Protein AF-A0A2G8RUM0-F1 (afdb_monomer_lite)

Secondary structure (DSSP, 8-state):
-PPPP-PPPEEEEEE----TTHHHHHHHHHHHHHHHHTTEEEEEEESS--TT--HHHHHHT-TT--EEEEES--HHHHHHHH--EE-TTSPEEPS-TT--EEEEES-BSS-SS---S--HHHHHHHHHHHHHHTT----EEEEES-BT--HHHHHHHHTTSSEEEE--------------------------------------------------

Organism: NCBI:txid1077348

Sequence (216 aa):
MANPRHVPPIRLTFCRLYGPGEEDAMQTFVREIGPLLAHVANLTVVGGALYKVRWEDLLALMPQVRTLAFKGHPFSLFEALLDVHTLPSGQSLMLLPELRAVSFDDILFRYPKDNMDQEFIDDMITWVKLRHKHGIPIQLCELSACQYSKEADIQQLRKIVPTVGWDEWEKESSEEEGDGSSGDTYFGHRFGLVGGGVDDGFDDPREDEDDDMYSD

Foldseek 3Di:
DDDPPPDPADEDEDDDDDDDPCLVVVVVVLVVCLVVLCRHQEYEYADDDPVRDPLLVNLQSNLNHAEYEYHEEPPPNLVSQLDFDQDPVRDTDGGNLNHAEYEYEQYEQDDLPDPPVDGVLVSVLSSQVVCVVVVRHHAEYEYYNYEPDDVVSVVSVVVRHVYYHYPPPYDPPPPPPPPDDDDDDDDDDDDDDDDDDDPDDDDDDDDDDDDDDDDD

pLDDT: mean 74.74, std 18.57, range [36.19, 97.44]

Radius of gyration: 27.41 Å; chains: 1; bounding box: 62×56×87 Å

Structure (mmCIF, N/CA/C/O backbone):
data_AF-A0A2G8RUM0-F1
#
_entry.id   AF-A0A2G8RUM0-F1
#
loop_
_atom_site.group_PDB
_atom_site.id
_atom_site.type_symbol
_atom_site.label_atom_id
_atom_site.label_alt_id
_atom_site.label_comp_id
_atom_site.label_asym_id
_atom_site.label_entity_id
_atom_site.label_seq_id
_atom_site.pdbx_PDB_ins_code
_atom_site.Cartn_x
_atom_site.Cartn_y
_atom_site.Cartn_z
_atom_site.occupancy
_atom_site.B_iso_or_equiv
_atom_site.auth_seq_id
_atom_site.auth_comp_id
_atom_site.auth_asym_id
_atom_site.auth_atom_id
_atom_site.pdbx_PDB_model_num
ATOM 1 N N . MET A 1 1 ? -25.283 -26.563 13.481 1.00 41.03 1 MET A N 1
ATOM 2 C CA . MET A 1 1 ? -24.623 -25.283 13.148 1.00 41.03 1 MET A CA 1
ATOM 3 C C . MET A 1 1 ? -23.448 -25.610 12.246 1.00 41.03 1 MET A C 1
ATOM 5 O O . MET A 1 1 ? -22.502 -26.233 12.707 1.00 41.03 1 MET A O 1
ATOM 9 N N . ALA A 1 2 ? -23.580 -25.355 10.944 1.00 37.25 2 ALA A N 1
ATOM 10 C CA . ALA A 1 2 ? -22.529 -25.660 9.980 1.00 37.25 2 ALA A CA 1
ATOM 11 C C . ALA A 1 2 ? -21.414 -24.618 10.117 1.00 37.25 2 ALA A C 1
ATOM 13 O O . ALA A 1 2 ? -21.684 -23.421 10.080 1.00 37.25 2 ALA A O 1
ATOM 14 N N . ASN A 1 3 ? -20.185 -25.091 10.308 1.00 36.97 3 ASN A N 1
ATOM 15 C CA . ASN A 1 3 ? -18.987 -24.262 10.317 1.00 36.97 3 ASN A CA 1
ATOM 16 C C . ASN A 1 3 ? -18.913 -23.541 8.954 1.00 36.97 3 ASN A C 1
ATOM 18 O O . ASN A 1 3 ? -18.958 -24.242 7.934 1.00 36.97 3 ASN A O 1
ATOM 22 N N . PRO A 1 4 ? -18.888 -22.194 8.884 1.00 51.03 4 PRO A N 1
ATOM 23 C CA . PRO A 1 4 ? -18.792 -21.499 7.608 1.00 51.03 4 PRO A CA 1
ATOM 24 C C . PRO A 1 4 ? -17.518 -21.983 6.922 1.00 51.03 4 PRO A C 1
ATOM 26 O O . PRO A 1 4 ? -16.424 -21.883 7.475 1.00 51.03 4 PRO A O 1
ATOM 29 N N . ARG A 1 5 ? -17.690 -22.617 5.757 1.00 46.38 5 ARG A N 1
ATOM 30 C CA . ARG A 1 5 ? -16.594 -23.179 4.969 1.00 46.38 5 ARG A CA 1
ATOM 31 C C . ARG A 1 5 ? -15.558 -22.077 4.790 1.00 46.38 5 ARG A C 1
ATOM 33 O O . ARG A 1 5 ? -15.869 -21.035 4.222 1.00 46.38 5 ARG A O 1
ATOM 40 N N . HIS A 1 6 ? -14.364 -22.307 5.323 1.00 52.00 6 HIS A N 1
ATOM 41 C CA . HIS A 1 6 ? -13.231 -21.404 5.210 1.00 52.00 6 HIS A CA 1
ATOM 42 C C . HIS A 1 6 ? -12.836 -21.377 3.730 1.00 52.00 6 HIS A C 1
ATOM 44 O O . HIS A 1 6 ? -12.096 -22.237 3.260 1.00 52.00 6 HIS A O 1
ATOM 50 N N . VAL A 1 7 ? -13.429 -20.462 2.962 1.00 54.66 7 VAL A N 1
ATOM 51 C CA . VAL A 1 7 ? -13.052 -20.253 1.566 1.00 54.66 7 VAL A CA 1
ATOM 52 C C . VAL A 1 7 ? -11.597 -19.782 1.599 1.00 54.66 7 VAL A C 1
ATOM 54 O O . VAL A 1 7 ? -11.295 -18.827 2.324 1.00 54.66 7 VAL A O 1
ATOM 57 N N . PRO A 1 8 ? -10.667 -20.480 0.926 1.00 57.34 8 PRO A N 1
ATOM 58 C CA . PRO A 1 8 ? -9.284 -20.039 0.882 1.00 57.34 8 PRO A CA 1
ATOM 59 C C . PRO A 1 8 ? -9.245 -18.646 0.244 1.00 57.34 8 PRO A C 1
ATOM 61 O O . PRO A 1 8 ? -9.989 -18.395 -0.708 1.00 57.34 8 PRO A O 1
ATOM 64 N N . PRO A 1 9 ? -8.428 -17.724 0.772 1.00 61.59 9 PRO A N 1
ATOM 65 C CA . PRO A 1 9 ? -8.399 -16.363 0.270 1.00 61.59 9 PRO A CA 1
ATOM 66 C C . PRO A 1 9 ? -8.027 -16.376 -1.213 1.00 61.59 9 PRO A C 1
ATOM 68 O O . PRO A 1 9 ? -7.000 -16.943 -1.594 1.00 61.59 9 PRO A O 1
ATOM 71 N N . ILE A 1 10 ? -8.868 -15.761 -2.047 1.00 73.06 10 ILE A N 1
ATOM 72 C CA . ILE A 1 10 ? -8.577 -15.620 -3.473 1.00 73.06 10 ILE A CA 1
ATOM 73 C C . ILE A 1 10 ? -7.352 -14.718 -3.587 1.00 73.06 10 ILE A C 1
ATOM 75 O O . ILE A 1 10 ? -7.339 -13.606 -3.053 1.00 73.06 10 ILE A O 1
ATOM 79 N N . ARG A 1 11 ? -6.312 -15.233 -4.246 1.00 70.31 11 ARG A N 1
ATOM 80 C CA . ARG A 1 11 ? -5.106 -14.483 -4.577 1.00 70.31 11 ARG A CA 1
ATOM 81 C C . A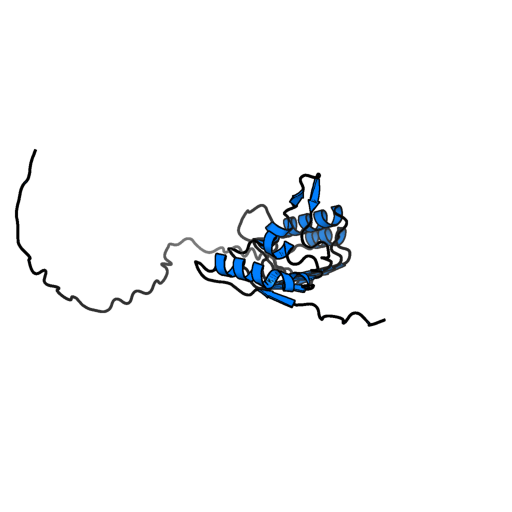RG A 1 11 ? -5.219 -14.024 -6.017 1.00 70.31 11 ARG A C 1
ATOM 83 O O . ARG A 1 11 ? -5.281 -14.854 -6.921 1.00 70.31 11 ARG A O 1
ATOM 90 N N . LEU A 1 12 ? -5.218 -12.713 -6.210 1.00 74.44 12 LEU A N 1
ATOM 91 C CA . LEU A 1 12 ? -5.181 -12.111 -7.534 1.00 74.44 12 LEU A CA 1
ATOM 92 C C . LEU A 1 12 ? -3.770 -11.596 -7.811 1.00 74.44 12 LEU A C 1
ATOM 94 O O . LEU A 1 12 ? -3.135 -10.998 -6.939 1.00 74.44 12 LEU A O 1
ATOM 98 N N . THR A 1 13 ? -3.258 -11.880 -9.006 1.00 71.81 13 THR A N 1
ATOM 99 C CA . THR A 1 13 ? -1.949 -11.410 -9.461 1.00 71.81 13 THR A CA 1
ATOM 100 C C . THR A 1 13 ? -2.087 -10.851 -10.862 1.00 71.81 13 THR A C 1
ATOM 102 O O . THR A 1 13 ? -2.446 -11.576 -11.786 1.00 71.81 13 THR A O 1
ATOM 105 N N . PHE A 1 14 ? -1.812 -9.558 -11.000 1.00 67.69 14 PHE A N 1
ATOM 106 C CA . PHE A 1 14 ? -1.730 -8.897 -12.295 1.00 67.69 14 PHE A CA 1
ATOM 107 C C . PHE A 1 14 ? -0.281 -8.912 -12.767 1.00 67.69 14 PHE A C 1
ATOM 109 O O . PHE A 1 14 ? 0.612 -8.526 -12.013 1.00 67.69 14 PHE A O 1
ATOM 116 N N . CYS A 1 15 ? -0.073 -9.341 -14.009 1.00 62.91 15 CYS A N 1
ATOM 117 C CA . CYS A 1 15 ? 1.202 -9.267 -14.711 1.00 62.91 15 CYS A CA 1
ATOM 118 C C . CYS A 1 15 ? 0.962 -8.500 -16.016 1.00 62.91 15 CYS A C 1
ATOM 120 O O . CYS A 1 15 ? 0.014 -8.834 -16.718 1.00 62.91 15 CYS A O 1
ATOM 122 N N . ARG A 1 16 ? 1.801 -7.489 -16.299 1.00 60.09 16 ARG A N 1
ATOM 123 C CA . ARG A 1 16 ? 1.957 -6.747 -17.574 1.00 60.09 16 ARG A CA 1
ATOM 124 C C . ARG A 1 16 ? 0.839 -6.952 -18.615 1.00 60.09 16 ARG A C 1
ATOM 126 O O . ARG A 1 16 ? 0.818 -7.965 -19.308 1.00 60.09 16 ARG A O 1
ATOM 133 N N . LEU A 1 17 ? -0.009 -5.940 -18.785 1.00 56.31 17 LEU A N 1
ATOM 134 C CA . LEU A 1 17 ? -0.970 -5.852 -19.889 1.00 56.31 17 LEU A CA 1
ATOM 135 C C . LEU A 1 17 ? -0.386 -4.924 -20.961 1.00 56.31 17 LEU A C 1
ATOM 137 O O . LEU A 1 17 ? 0.024 -3.817 -20.624 1.00 56.31 17 LEU A O 1
ATOM 141 N N . TYR A 1 18 ? -0.318 -5.362 -22.220 1.00 55.34 18 TYR A N 1
ATOM 142 C CA . TYR A 1 18 ? 0.160 -4.542 -23.337 1.00 55.34 18 TYR A CA 1
ATOM 143 C C . TYR A 1 18 ? -0.768 -4.694 -24.541 1.00 55.34 18 TYR A C 1
ATOM 145 O O . TYR A 1 18 ? -0.782 -5.747 -25.169 1.00 55.34 18 TYR A O 1
ATOM 153 N N . GLY A 1 19 ? -1.412 -3.594 -24.935 1.00 58.81 19 GLY A N 1
ATOM 154 C CA . GLY A 1 19 ? -2.094 -3.489 -26.222 1.00 58.81 19 GLY A CA 1
ATOM 155 C C . GLY A 1 19 ? -2.919 -2.201 -26.372 1.00 58.81 19 GLY A C 1
ATOM 156 O O . GLY A 1 19 ? -3.656 -1.825 -25.456 1.00 58.81 19 GLY A O 1
ATOM 157 N N . PRO A 1 20 ? -2.815 -1.459 -27.491 1.00 58.81 20 PRO A N 1
ATOM 158 C CA . PRO A 1 20 ? -3.803 -0.437 -27.835 1.00 58.81 20 PRO A CA 1
ATOM 159 C C . PRO A 1 20 ? -5.173 -1.099 -28.086 1.00 58.81 20 PRO A C 1
ATOM 161 O O . PRO A 1 20 ? -5.261 -2.058 -28.843 1.00 58.81 20 PRO A O 1
ATOM 164 N N . GLY A 1 21 ? -6.235 -0.597 -27.442 1.00 63.88 21 GLY A N 1
ATOM 165 C CA . GLY A 1 21 ? -7.603 -1.137 -27.551 1.00 63.88 21 GLY A CA 1
ATOM 166 C C . GLY A 1 21 ? -7.998 -2.180 -26.494 1.00 63.88 21 GLY A C 1
ATOM 167 O O . GLY A 1 21 ? -9.163 -2.554 -26.419 1.00 63.88 21 GLY A O 1
ATOM 168 N N . GLU A 1 22 ? -7.074 -2.614 -25.630 1.00 65.00 22 GLU A N 1
ATOM 169 C CA . GLU A 1 22 ? -7.365 -3.590 -24.561 1.00 65.00 22 GLU A CA 1
ATOM 170 C C . GLU A 1 22 ? -8.039 -2.974 -23.320 1.00 65.00 22 GLU A C 1
ATOM 172 O O . GLU A 1 22 ? -8.437 -3.692 -22.405 1.00 65.00 22 GLU A O 1
ATOM 177 N N . GLU A 1 23 ? -8.194 -1.649 -23.279 1.00 67.38 23 GLU A N 1
ATOM 178 C CA . GLU A 1 23 ? -8.770 -0.915 -22.144 1.00 67.38 23 GLU A CA 1
ATOM 179 C C . GLU A 1 23 ? -10.216 -1.306 -21.882 1.00 67.38 23 GLU A C 1
ATOM 181 O O . GLU A 1 23 ? -10.563 -1.712 -20.773 1.00 67.38 23 GLU A O 1
ATOM 186 N N . ASP A 1 24 ? -11.042 -1.237 -22.923 1.00 70.56 24 ASP A N 1
ATOM 187 C CA . ASP A 1 24 ? -12.463 -1.543 -22.825 1.00 70.56 24 ASP A CA 1
ATOM 188 C C . ASP A 1 24 ? -12.669 -3.022 -22.508 1.00 70.56 24 ASP A C 1
ATOM 190 O O . ASP A 1 24 ? -13.535 -3.371 -21.706 1.00 70.56 24 ASP A O 1
ATOM 194 N N . ALA A 1 25 ? -11.827 -3.898 -23.063 1.00 72.12 25 ALA A N 1
ATOM 195 C CA . ALA A 1 25 ? -11.855 -5.326 -22.774 1.00 72.12 25 ALA A CA 1
ATOM 196 C C . ALA A 1 25 ? -11.475 -5.617 -21.315 1.00 72.12 25 ALA A C 1
ATOM 198 O O . ALA A 1 25 ? -12.139 -6.421 -20.665 1.00 72.12 25 ALA A O 1
ATOM 199 N N . MET A 1 26 ? -10.462 -4.936 -20.772 1.00 74.19 26 MET A N 1
ATOM 200 C CA . MET A 1 26 ? -10.043 -5.092 -19.379 1.00 74.19 26 MET A CA 1
ATOM 201 C C . MET A 1 26 ? -11.086 -4.537 -18.410 1.00 74.19 26 MET A C 1
ATOM 203 O O . MET A 1 26 ? -11.431 -5.198 -17.437 1.00 74.19 26 MET A O 1
ATOM 207 N N . GLN A 1 27 ? -11.639 -3.357 -18.690 1.00 74.62 27 GLN A N 1
ATOM 208 C CA . GLN A 1 27 ? -12.704 -2.772 -17.876 1.00 74.62 27 GLN A CA 1
ATOM 209 C C . GLN A 1 27 ? -13.973 -3.626 -17.916 1.00 74.62 27 GLN A C 1
ATOM 211 O O . GLN A 1 27 ? -14.608 -3.847 -16.885 1.00 74.62 27 GLN A O 1
ATOM 216 N N . THR A 1 28 ? -14.315 -4.169 -19.087 1.00 78.19 28 THR A N 1
ATOM 217 C CA . THR A 1 28 ? -15.420 -5.125 -19.229 1.00 78.19 28 THR A CA 1
ATOM 218 C C . THR A 1 28 ? -15.133 -6.393 -18.435 1.00 78.19 28 THR A C 1
ATOM 220 O O . THR A 1 28 ? -15.957 -6.797 -17.623 1.00 78.19 28 THR A O 1
ATOM 223 N N . PHE A 1 29 ? -13.942 -6.976 -18.581 1.00 79.88 29 PHE A N 1
ATOM 224 C CA . PHE A 1 29 ? -13.534 -8.159 -17.829 1.00 79.88 29 PHE A CA 1
ATOM 225 C C . PHE A 1 29 ? -13.631 -7.932 -16.317 1.00 79.88 29 PHE A C 1
ATOM 227 O O . PHE A 1 29 ? -14.269 -8.726 -15.634 1.00 79.88 29 PHE A O 1
ATOM 234 N N . VAL A 1 30 ? -13.081 -6.825 -15.805 1.00 80.19 30 VAL A N 1
ATOM 235 C CA . VAL A 1 30 ? -13.139 -6.439 -14.384 1.00 80.19 30 VAL A CA 1
ATOM 236 C C . VAL A 1 30 ? -14.582 -6.333 -13.887 1.00 80.19 30 VAL A C 1
ATOM 238 O O . VAL A 1 30 ? -14.883 -6.823 -12.798 1.00 80.19 30 VAL A O 1
ATOM 241 N N . ARG A 1 31 ? -15.489 -5.748 -14.682 1.00 78.69 31 ARG A N 1
ATOM 242 C CA . ARG A 1 31 ? -16.919 -5.668 -14.341 1.00 78.69 31 ARG A CA 1
ATOM 243 C C . ARG A 1 31 ? -17.572 -7.047 -14.281 1.00 78.69 31 ARG A C 1
ATOM 245 O O . ARG A 1 31 ? -18.272 -7.333 -13.314 1.00 78.69 31 ARG A O 1
ATOM 252 N N . GLU A 1 32 ? -17.305 -7.904 -15.263 1.00 83.62 32 GLU A N 1
ATOM 253 C CA . GLU A 1 32 ? -17.873 -9.257 -15.341 1.00 83.62 32 GLU A CA 1
ATOM 254 C C . GLU A 1 32 ? -17.389 -10.158 -14.193 1.00 83.62 32 GLU A C 1
ATOM 256 O O . GLU A 1 32 ? -18.167 -10.926 -13.626 1.00 83.62 32 GLU A O 1
ATOM 261 N N . ILE A 1 33 ? -16.121 -10.035 -13.784 1.00 83.94 33 ILE A N 1
ATOM 262 C CA . ILE A 1 33 ? -15.575 -10.809 -12.658 1.00 83.94 33 ILE A CA 1
ATOM 263 C C . ILE A 1 33 ? -15.787 -10.145 -11.292 1.00 83.94 33 ILE A C 1
ATOM 265 O O . ILE A 1 33 ? -15.421 -10.732 -10.272 1.00 83.94 33 ILE A O 1
ATOM 269 N N . GLY A 1 34 ? -16.387 -8.953 -11.239 1.00 84.50 34 GLY A N 1
ATOM 270 C CA . GLY A 1 34 ? -16.590 -8.165 -10.018 1.00 84.50 34 GLY A CA 1
ATOM 271 C C . GLY A 1 34 ? -17.150 -8.956 -8.824 1.00 84.50 34 GLY A C 1
ATOM 272 O O . GLY A 1 34 ? -16.594 -8.852 -7.728 1.00 84.50 34 GLY A O 1
ATOM 273 N N . PRO A 1 35 ? -18.174 -9.819 -8.993 1.00 86.94 35 PRO A N 1
ATOM 274 C CA . PRO A 1 35 ? -18.680 -10.650 -7.897 1.00 86.94 35 PRO A CA 1
ATOM 275 C C . PRO A 1 35 ? -17.631 -11.591 -7.283 1.00 86.94 35 PRO A C 1
ATOM 277 O O . PRO A 1 35 ? -17.685 -11.876 -6.088 1.00 86.94 35 PRO A O 1
ATOM 280 N N . LEU A 1 36 ? -16.660 -12.063 -8.072 1.00 83.94 36 LEU A N 1
ATOM 281 C CA . LEU A 1 36 ? -15.555 -12.896 -7.583 1.00 83.94 36 LEU A CA 1
ATOM 282 C C . LEU A 1 36 ? -14.512 -12.058 -6.831 1.00 83.94 36 LEU A C 1
ATOM 284 O O . LEU A 1 36 ? -13.913 -12.535 -5.866 1.00 83.94 36 LEU A O 1
ATOM 288 N N . LEU A 1 37 ? -14.326 -10.803 -7.246 1.00 88.25 37 LEU A N 1
ATOM 289 C CA . LEU A 1 37 ? -13.391 -9.861 -6.632 1.00 88.25 37 LEU A CA 1
ATOM 290 C C . LEU A 1 37 ? -13.808 -9.451 -5.211 1.00 88.25 37 LEU A C 1
ATOM 292 O O . LEU A 1 37 ? -12.945 -9.243 -4.358 1.00 88.25 37 LEU A O 1
ATOM 296 N N . ALA A 1 38 ? -15.109 -9.462 -4.906 1.00 88.56 38 ALA A N 1
ATOM 297 C CA . ALA A 1 38 ? -15.637 -9.114 -3.584 1.00 88.56 38 ALA A CA 1
ATOM 298 C C . ALA A 1 38 ? -15.087 -9.984 -2.432 1.00 88.56 38 ALA A C 1
ATOM 300 O O . ALA A 1 38 ? -15.145 -9.582 -1.268 1.00 88.56 38 ALA A O 1
ATOM 301 N N . HIS A 1 39 ? -14.549 -11.166 -2.750 1.00 87.69 39 HIS A N 1
ATOM 302 C CA . HIS A 1 39 ? -13.985 -12.127 -1.798 1.00 87.69 39 HIS A CA 1
ATOM 303 C C . HIS A 1 39 ? -12.448 -12.166 -1.791 1.00 87.69 39 HIS A C 1
ATOM 305 O O . HIS A 1 39 ? -11.851 -12.998 -1.100 1.00 87.69 39 HIS A O 1
ATOM 311 N N . VAL A 1 40 ? -11.787 -11.297 -2.559 1.00 90.44 40 VAL A N 1
ATOM 312 C CA . VAL A 1 40 ? -10.324 -11.204 -2.578 1.00 90.44 40 VAL A CA 1
ATOM 313 C C . VAL A 1 40 ? -9.847 -10.630 -1.249 1.00 90.44 40 VAL A C 1
ATOM 315 O O . VAL A 1 40 ? -10.176 -9.506 -0.883 1.00 90.44 40 VAL A O 1
ATOM 318 N N . ALA A 1 41 ? -9.048 -11.417 -0.531 1.00 92.69 41 ALA A N 1
ATOM 319 C CA . ALA A 1 41 ? -8.439 -11.005 0.732 1.00 92.69 41 ALA A CA 1
ATOM 320 C C . ALA A 1 41 ? -6.954 -10.647 0.579 1.00 92.69 41 ALA A C 1
ATOM 322 O O . ALA A 1 41 ? -6.418 -9.901 1.397 1.00 92.69 41 ALA A O 1
ATOM 323 N N . ASN A 1 42 ? -6.289 -11.168 -0.457 1.00 92.50 42 ASN A N 1
ATOM 324 C CA . ASN A 1 42 ? -4.872 -10.933 -0.715 1.00 92.50 42 ASN A CA 1
ATOM 325 C C . ASN A 1 42 ? -4.683 -10.483 -2.164 1.00 92.50 42 ASN A C 1
ATOM 327 O O . ASN A 1 42 ? -4.923 -11.254 -3.098 1.00 92.50 42 ASN A O 1
ATOM 331 N N . LEU A 1 43 ? -4.215 -9.253 -2.339 1.00 91.50 43 LEU A N 1
ATOM 332 C CA . LEU A 1 43 ? -3.909 -8.682 -3.642 1.00 91.50 43 LEU A CA 1
ATOM 333 C C . LEU A 1 43 ? -2.390 -8.569 -3.793 1.00 91.50 43 LEU A C 1
ATOM 335 O O . LEU A 1 43 ? -1.724 -7.972 -2.952 1.00 91.50 43 LEU A O 1
ATOM 339 N N . THR A 1 44 ? -1.831 -9.158 -4.851 1.00 90.31 44 THR A N 1
ATOM 340 C CA . THR A 1 44 ? -0.421 -8.969 -5.220 1.00 90.31 44 THR A CA 1
ATOM 341 C C . THR A 1 44 ? -0.349 -8.305 -6.588 1.00 90.31 44 THR A C 1
ATOM 343 O O . THR A 1 44 ? -0.913 -8.810 -7.555 1.00 90.31 44 THR A O 1
ATOM 346 N N . VAL A 1 45 ? 0.375 -7.199 -6.686 1.00 87.19 45 VAL A N 1
ATOM 347 C CA . VAL A 1 45 ? 0.588 -6.455 -7.929 1.00 87.19 45 VAL A CA 1
ATOM 348 C C . VAL A 1 45 ? 2.040 -6.644 -8.344 1.00 87.19 45 VAL A C 1
ATOM 350 O O . VAL A 1 45 ? 2.936 -6.372 -7.550 1.00 87.19 45 VAL A O 1
ATOM 353 N N . VAL A 1 46 ? 2.278 -7.166 -9.552 1.00 85.50 46 VAL A N 1
ATOM 354 C CA . VAL A 1 46 ? 3.623 -7.519 -10.031 1.00 85.50 46 VAL A CA 1
ATOM 355 C C . VAL A 1 46 ? 3.940 -6.781 -11.324 1.00 85.50 46 VAL A C 1
ATOM 357 O O . VAL A 1 46 ? 3.343 -7.050 -12.365 1.00 85.50 46 VAL A O 1
ATOM 360 N N . GLY A 1 47 ? 4.949 -5.911 -11.274 1.00 69.62 47 GLY A N 1
ATOM 361 C CA . GLY A 1 47 ? 5.486 -5.221 -12.441 1.00 69.62 47 GLY A CA 1
ATOM 362 C C . GLY A 1 47 ? 4.595 -4.083 -12.942 1.00 69.62 47 GLY A C 1
ATOM 363 O O . GLY A 1 47 ? 3.448 -4.271 -13.347 1.00 69.62 47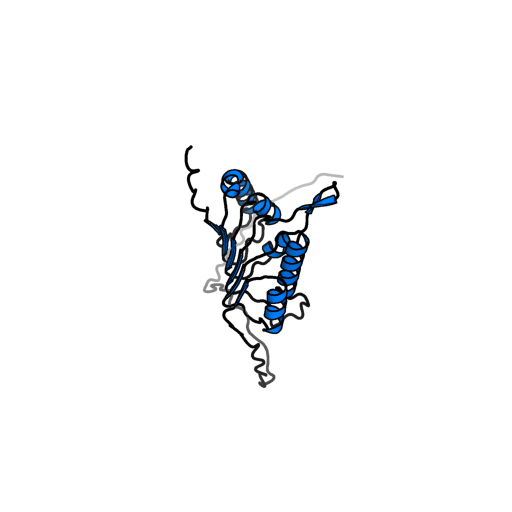 GLY A O 1
ATOM 364 N N . GLY A 1 48 ? 5.166 -2.881 -12.960 1.00 57.47 48 GLY A N 1
ATOM 365 C CA . GLY A 1 48 ? 4.493 -1.667 -13.383 1.00 57.47 48 GLY A CA 1
ATOM 366 C C . GLY A 1 48 ? 4.357 -1.546 -14.896 1.00 57.47 48 GLY A C 1
ATOM 367 O O . GLY A 1 48 ? 5.342 -1.414 -15.616 1.00 57.47 48 GLY A O 1
ATOM 368 N N . ALA A 1 49 ? 3.110 -1.627 -15.347 1.00 52.81 49 ALA A N 1
ATOM 369 C CA . ALA A 1 49 ? 2.474 -0.714 -16.293 1.00 52.81 49 ALA A CA 1
ATOM 370 C C . ALA A 1 49 ? 1.076 -1.284 -16.575 1.00 52.81 49 ALA A C 1
ATOM 372 O O . ALA A 1 49 ? 0.832 -1.862 -17.628 1.00 52.81 49 ALA A O 1
ATOM 373 N N . LEU A 1 50 ? 0.139 -1.156 -15.629 1.00 62.25 50 LEU A N 1
ATOM 374 C CA . LEU A 1 50 ? -1.284 -1.262 -15.975 1.00 62.25 50 LEU A CA 1
ATOM 375 C C . LEU A 1 50 ? -1.755 0.126 -16.404 1.00 62.25 50 LEU A C 1
ATOM 377 O O . LEU A 1 50 ? -2.581 0.746 -15.743 1.00 62.25 50 LEU A O 1
ATOM 381 N N . TYR A 1 51 ? -1.158 0.644 -17.480 1.00 58.31 51 TYR A N 1
ATOM 382 C CA . TYR A 1 51 ? -1.153 2.068 -17.839 1.00 58.31 51 TYR A CA 1
ATOM 383 C C . TYR A 1 51 ? -2.537 2.662 -18.161 1.00 58.31 51 TYR A C 1
ATOM 385 O O . TYR A 1 51 ? -2.622 3.849 -18.447 1.00 58.31 51 TYR A O 1
ATOM 393 N N . LYS A 1 52 ? -3.613 1.868 -18.076 1.00 69.56 52 LYS A N 1
ATOM 394 C CA . LYS A 1 52 ? -5.009 2.260 -18.327 1.00 69.56 52 LYS A CA 1
ATOM 395 C C . LYS A 1 52 ? -6.035 1.621 -17.376 1.00 69.56 52 LYS A C 1
ATOM 397 O O . LYS A 1 52 ? -7.241 1.741 -17.590 1.00 69.56 52 LYS A O 1
ATOM 402 N N . VAL A 1 53 ? -5.596 0.919 -16.328 1.00 76.94 53 VAL A N 1
ATOM 403 C CA . VAL A 1 53 ? -6.536 0.416 -15.315 1.00 76.94 53 VAL A CA 1
ATOM 404 C C . VAL A 1 53 ? -6.920 1.571 -14.396 1.00 76.94 53 VAL A C 1
ATOM 406 O O . VAL A 1 53 ? -6.053 2.234 -13.834 1.00 76.94 53 VAL A O 1
ATOM 409 N N . ARG A 1 54 ? -8.228 1.787 -14.238 1.00 83.69 54 ARG A N 1
ATOM 410 C CA . ARG A 1 54 ? -8.788 2.658 -13.198 1.00 83.69 54 ARG A CA 1
ATOM 411 C C . ARG A 1 54 ? -8.732 1.912 -11.876 1.00 83.69 54 ARG A C 1
ATOM 413 O O . ARG A 1 54 ? -9.557 1.033 -11.614 1.00 83.69 54 ARG A O 1
ATOM 420 N N . TRP A 1 55 ? -7.685 2.172 -11.106 1.00 86.25 55 TRP A N 1
ATOM 421 C CA . TRP A 1 55 ? -7.429 1.450 -9.867 1.00 86.25 55 TRP A CA 1
ATOM 422 C C . TRP A 1 55 ? -8.506 1.719 -8.822 1.00 86.25 55 TRP A C 1
ATOM 424 O O . TRP A 1 55 ? -8.848 0.808 -8.079 1.00 86.25 55 TRP A O 1
ATOM 434 N N . GLU A 1 56 ? -9.104 2.904 -8.811 1.00 87.56 56 GLU A N 1
ATOM 435 C CA . GLU A 1 56 ? -10.204 3.273 -7.919 1.00 87.56 56 GLU A CA 1
ATOM 436 C C . GLU A 1 56 ? -11.396 2.329 -8.122 1.00 87.56 56 GLU A C 1
ATOM 438 O O . GLU A 1 56 ? -11.872 1.702 -7.172 1.00 87.56 56 GLU A O 1
ATOM 443 N N . ASP A 1 57 ? -11.808 2.154 -9.384 1.00 86.12 57 ASP A N 1
ATOM 444 C CA . ASP A 1 57 ? -12.911 1.273 -9.777 1.00 86.12 57 ASP A CA 1
ATOM 445 C C . ASP A 1 57 ? -12.610 -0.183 -9.394 1.00 86.12 57 ASP A C 1
ATOM 447 O O . ASP A 1 57 ? -13.449 -0.880 -8.822 1.00 86.12 57 ASP A O 1
ATOM 451 N N . LEU A 1 58 ? -11.390 -0.649 -9.671 1.00 87.12 58 LEU A N 1
ATOM 452 C CA . LEU A 1 58 ? -10.978 -2.022 -9.388 1.00 87.12 58 LEU A CA 1
ATOM 453 C C . LEU A 1 58 ? -10.886 -2.304 -7.877 1.00 87.12 58 LEU A C 1
ATOM 455 O O . LEU A 1 58 ? -11.363 -3.338 -7.407 1.00 87.12 58 LEU A O 1
ATOM 459 N N . LEU A 1 59 ? -10.290 -1.398 -7.100 1.00 89.94 59 LEU A N 1
ATOM 460 C CA . LEU A 1 59 ? -10.147 -1.541 -5.649 1.00 89.94 59 LEU A CA 1
ATOM 461 C C . LEU A 1 59 ? -11.502 -1.441 -4.933 1.00 89.94 59 LEU A C 1
ATOM 463 O O . LEU A 1 59 ? -11.709 -2.134 -3.934 1.00 89.94 59 LEU A O 1
ATOM 467 N N . ALA A 1 60 ? -12.449 -0.657 -5.459 1.00 89.19 60 ALA A N 1
ATOM 468 C CA . ALA A 1 60 ? -13.817 -0.593 -4.943 1.00 89.19 60 ALA A CA 1
ATOM 469 C C . ALA A 1 60 ? -14.556 -1.943 -5.034 1.00 89.19 60 ALA A C 1
ATOM 471 O O . ALA A 1 60 ? -15.410 -2.237 -4.195 1.00 89.19 60 ALA A O 1
ATOM 472 N N . LEU A 1 61 ? -14.193 -2.800 -5.997 1.00 90.50 61 LEU A N 1
ATOM 473 C CA . LEU A 1 61 ? -14.741 -4.155 -6.139 1.00 90.50 61 LEU A CA 1
ATOM 474 C C . LEU A 1 61 ? -14.130 -5.171 -5.160 1.00 90.50 61 LEU A C 1
ATOM 476 O O . LEU A 1 61 ? -14.628 -6.290 -5.058 1.00 90.50 61 LEU A O 1
ATOM 480 N N . MET A 1 62 ? -13.078 -4.802 -4.422 1.00 92.75 62 MET A N 1
ATOM 481 C CA . MET A 1 62 ? -12.342 -5.689 -3.514 1.00 92.75 62 MET A CA 1
ATOM 482 C C . MET A 1 62 ? -12.329 -5.169 -2.060 1.00 92.75 62 MET A C 1
ATOM 484 O O . MET A 1 62 ? -11.263 -5.003 -1.461 1.00 92.75 62 MET A O 1
ATOM 488 N N . PRO A 1 63 ? -13.493 -4.930 -1.423 1.00 92.25 63 PRO A N 1
ATOM 489 C CA . PRO A 1 63 ? -13.551 -4.309 -0.096 1.00 92.25 63 PRO A CA 1
ATOM 490 C C . PRO A 1 63 ? -12.950 -5.173 1.027 1.00 92.25 63 PRO A C 1
ATOM 492 O O . PRO A 1 63 ? -12.631 -4.650 2.093 1.00 92.25 63 PRO A O 1
ATOM 495 N N . GLN A 1 64 ? -12.799 -6.484 0.803 1.00 93.69 64 GLN A N 1
ATOM 496 C CA . GLN A 1 64 ? -12.317 -7.448 1.798 1.00 93.69 64 GLN A CA 1
ATOM 497 C C . GLN A 1 64 ? -10.798 -7.668 1.775 1.00 93.69 64 GLN A C 1
ATOM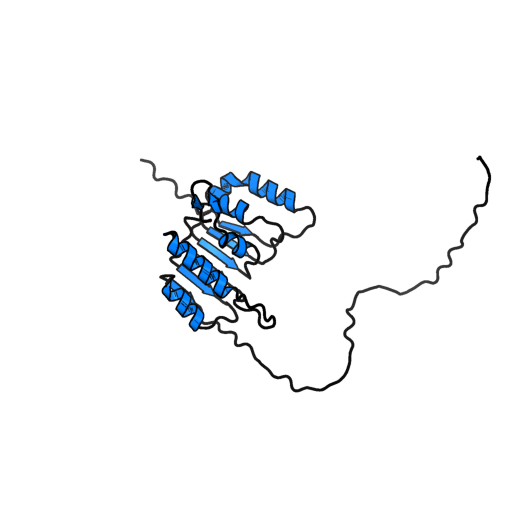 499 O O . GLN A 1 64 ? -10.308 -8.528 2.512 1.00 93.69 64 GLN A O 1
ATOM 504 N N . VAL A 1 65 ? -10.041 -6.919 0.965 1.00 94.81 65 VAL A N 1
ATOM 505 C CA . VAL A 1 65 ? -8.577 -7.052 0.914 1.00 94.81 65 VAL A CA 1
ATOM 506 C C . VAL A 1 65 ? -7.984 -6.696 2.270 1.00 94.81 65 VAL A C 1
ATOM 508 O O . VAL A 1 65 ? -8.172 -5.594 2.775 1.00 94.81 65 VAL A O 1
ATOM 511 N N . ARG A 1 66 ? -7.235 -7.642 2.835 1.00 95.69 66 ARG A N 1
ATOM 512 C CA . ARG A 1 66 ? -6.518 -7.526 4.111 1.00 95.69 66 ARG A CA 1
ATOM 513 C C . ARG A 1 66 ? -5.021 -7.362 3.921 1.00 95.69 66 ARG A C 1
ATOM 515 O O . ARG A 1 66 ? -4.387 -6.702 4.746 1.00 95.69 66 ARG A O 1
ATOM 522 N N . THR A 1 67 ? -4.494 -7.920 2.834 1.00 95.56 67 THR A N 1
ATOM 523 C CA . THR A 1 67 ? -3.073 -7.875 2.488 1.00 95.56 67 THR A CA 1
ATOM 524 C C . THR A 1 67 ? -2.894 -7.337 1.078 1.00 95.56 67 THR A C 1
ATOM 526 O O . THR A 1 67 ? -3.492 -7.864 0.136 1.00 95.56 67 THR A O 1
ATOM 529 N N . LEU A 1 68 ? -2.042 -6.327 0.933 1.00 94.69 68 LEU A N 1
ATOM 530 C CA . LEU A 1 68 ? -1.654 -5.750 -0.349 1.00 94.69 68 LEU A CA 1
ATOM 531 C C . LEU A 1 68 ? -0.140 -5.862 -0.517 1.00 94.69 68 LEU A C 1
ATOM 533 O O . LEU A 1 68 ? 0.609 -5.368 0.315 1.00 94.69 68 LEU A O 1
ATOM 537 N N . ALA A 1 69 ? 0.315 -6.518 -1.577 1.00 93.06 69 ALA A N 1
ATOM 538 C CA . ALA A 1 69 ? 1.735 -6.683 -1.858 1.00 93.06 69 ALA A CA 1
ATOM 539 C C . ALA A 1 69 ? 2.087 -6.088 -3.220 1.00 93.06 69 ALA A C 1
ATOM 541 O O . ALA A 1 69 ? 1.414 -6.371 -4.212 1.00 93.06 69 ALA A O 1
ATOM 542 N N . PHE A 1 70 ? 3.169 -5.325 -3.270 1.00 91.44 70 PHE A N 1
ATOM 543 C CA . PHE A 1 70 ? 3.723 -4.739 -4.480 1.00 91.44 70 PHE A CA 1
ATOM 544 C C . PHE A 1 70 ? 5.077 -5.367 -4.769 1.00 91.44 70 PHE A C 1
ATOM 546 O O . PHE A 1 70 ? 5.950 -5.361 -3.908 1.00 91.44 70 PHE A O 1
ATOM 553 N N . LYS A 1 71 ? 5.234 -5.912 -5.974 1.00 90.12 71 LYS A N 1
ATOM 554 C CA . LYS A 1 71 ? 6.510 -6.392 -6.506 1.00 90.12 71 LYS A CA 1
ATOM 555 C C . LYS A 1 71 ? 6.889 -5.505 -7.682 1.00 90.12 71 LYS A C 1
ATOM 557 O O . LYS A 1 71 ? 6.306 -5.635 -8.765 1.00 90.12 71 LYS A O 1
ATOM 562 N N . GLY A 1 72 ? 7.824 -4.592 -7.462 1.00 86.62 72 GLY A N 1
ATOM 563 C CA . GLY A 1 72 ? 8.101 -3.474 -8.355 1.00 86.62 72 GLY A CA 1
ATOM 564 C C . GLY A 1 72 ? 7.261 -2.232 -8.040 1.00 86.62 72 GLY A C 1
ATOM 565 O O . GLY A 1 72 ? 6.310 -2.264 -7.257 1.00 86.62 72 GLY A O 1
ATOM 566 N N . HIS A 1 73 ? 7.628 -1.114 -8.667 1.00 84.38 73 HIS A N 1
ATOM 567 C CA . HIS A 1 73 ? 7.086 0.206 -8.346 1.00 84.38 73 HIS A CA 1
ATOM 568 C C . HIS A 1 73 ? 5.572 0.329 -8.657 1.00 84.38 73 HIS A C 1
ATOM 570 O O . HIS A 1 73 ? 5.146 -0.056 -9.752 1.00 84.38 73 HIS A O 1
ATOM 576 N N . PRO A 1 74 ? 4.747 0.855 -7.726 1.00 79.81 74 PRO A N 1
ATOM 577 C CA . PRO A 1 74 ? 3.287 0.789 -7.826 1.00 79.81 74 PRO A CA 1
ATOM 578 C C . PRO A 1 74 ? 2.621 1.867 -8.703 1.00 79.81 74 PRO A C 1
ATOM 580 O O . PRO A 1 74 ? 1.407 1.793 -8.881 1.00 79.81 74 P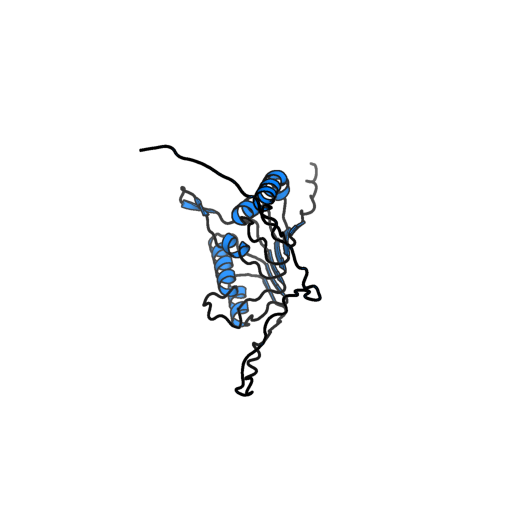RO A O 1
ATOM 583 N N . PHE A 1 75 ? 3.373 2.816 -9.280 1.00 78.88 75 PHE A N 1
ATOM 584 C CA . PHE A 1 75 ? 2.900 3.877 -10.197 1.00 78.88 75 PHE A CA 1
ATOM 585 C C . PHE A 1 75 ? 1.473 4.396 -9.872 1.00 78.88 75 PHE A C 1
ATOM 587 O O . PHE A 1 75 ? 1.182 4.719 -8.722 1.00 78.88 75 PHE A O 1
ATOM 594 N N . SER A 1 76 ? 0.569 4.424 -10.861 1.00 77.75 76 SER A N 1
ATOM 595 C CA . SER A 1 76 ? -0.792 4.979 -10.769 1.00 77.75 76 SER A CA 1
ATOM 596 C C . SER A 1 76 ? -1.711 4.301 -9.747 1.00 77.75 76 SER A C 1
ATOM 598 O O . SER A 1 76 ? -2.752 4.849 -9.400 1.00 77.75 76 SER A O 1
ATOM 600 N N . LEU A 1 77 ? -1.359 3.116 -9.239 1.00 84.00 77 LEU A N 1
ATOM 601 C CA . LEU A 1 77 ? -2.146 2.472 -8.186 1.00 84.00 77 LEU A CA 1
ATOM 602 C C . LEU A 1 77 ? -2.040 3.251 -6.877 1.00 84.00 77 LEU A C 1
ATOM 604 O O . LEU A 1 77 ? -3.013 3.353 -6.133 1.00 84.00 77 LEU A O 1
ATOM 608 N N . PHE A 1 78 ? -0.857 3.790 -6.585 1.00 84.25 78 PHE A N 1
ATOM 609 C CA . PHE A 1 78 ? -0.634 4.478 -5.322 1.00 84.25 78 PHE A CA 1
ATOM 610 C C . PHE A 1 78 ? -1.385 5.813 -5.253 1.00 84.25 78 PHE A C 1
ATOM 612 O O . PHE A 1 78 ? -1.937 6.150 -4.208 1.00 84.25 78 PHE A O 1
ATOM 619 N N . GLU A 1 79 ? -1.501 6.508 -6.385 1.00 84.00 79 GLU A N 1
ATOM 620 C CA . GLU A 1 79 ? -2.337 7.705 -6.527 1.00 84.00 79 GLU A CA 1
ATOM 621 C C . GLU A 1 79 ? -3.802 7.404 -6.176 1.00 84.00 79 GLU A C 1
ATOM 623 O O . GLU A 1 79 ? -4.399 8.107 -5.362 1.00 84.00 79 GLU A O 1
ATOM 628 N N . ALA A 1 80 ? -4.348 6.290 -6.675 1.00 86.75 80 ALA A N 1
ATOM 629 C CA . ALA A 1 80 ? -5.705 5.855 -6.344 1.00 86.75 80 ALA A CA 1
ATOM 630 C C . ALA A 1 80 ? -5.892 5.565 -4.844 1.00 86.75 80 ALA A C 1
ATOM 632 O O . ALA A 1 80 ? -6.956 5.814 -4.285 1.00 86.75 80 ALA A O 1
ATOM 633 N N . LEU A 1 81 ? -4.865 5.046 -4.160 1.00 88.31 81 LEU A N 1
ATOM 634 C CA . LEU A 1 81 ? -4.918 4.787 -2.715 1.00 88.31 81 LEU A CA 1
ATOM 635 C C . LEU A 1 81 ? -4.886 6.062 -1.864 1.00 88.31 81 LEU A C 1
ATOM 637 O O . LEU A 1 81 ? -5.358 6.032 -0.722 1.00 88.31 81 LEU A O 1
ATOM 641 N N . LEU A 1 82 ? -4.301 7.139 -2.389 1.00 87.25 82 LEU A N 1
ATOM 642 C CA . LEU A 1 82 ? -4.275 8.454 -1.754 1.00 87.25 82 LEU A CA 1
ATOM 643 C C . LEU A 1 82 ? -5.595 9.210 -1.925 1.00 87.25 82 LEU A C 1
ATOM 645 O O . LEU A 1 82 ? -5.884 10.089 -1.109 1.00 87.25 82 LEU A O 1
ATOM 649 N N . ASP A 1 83 ? -6.398 8.867 -2.936 1.00 83.12 83 ASP A N 1
ATOM 650 C CA . ASP A 1 83 ? -7.686 9.513 -3.157 1.00 83.12 83 ASP A CA 1
ATOM 651 C C . ASP A 1 83 ? -8.691 9.151 -2.050 1.00 83.12 83 ASP A C 1
ATOM 653 O O . ASP A 1 83 ? -8.941 7.989 -1.710 1.00 83.12 83 ASP A O 1
ATOM 657 N N . VAL A 1 84 ? -9.274 10.191 -1.457 1.00 78.38 84 VAL A N 1
ATOM 658 C CA . VAL A 1 84 ? -10.293 10.085 -0.417 1.00 78.38 84 VAL A CA 1
ATOM 659 C C . VAL A 1 84 ? -11.596 10.580 -0.999 1.00 78.38 84 VAL A C 1
ATOM 661 O O . VAL A 1 84 ? -11.895 11.778 -1.004 1.00 78.38 84 VAL A O 1
ATOM 664 N N . HIS A 1 85 ? -12.428 9.640 -1.428 1.00 77.19 85 HIS A N 1
ATOM 665 C CA . HIS A 1 85 ? -13.742 9.983 -1.938 1.00 77.19 85 HIS A CA 1
ATOM 666 C C . HIS A 1 85 ? -14.618 10.507 -0.804 1.00 77.19 85 HIS A C 1
ATOM 668 O O . HIS A 1 85 ? -14.979 9.785 0.125 1.00 77.19 85 HIS A O 1
ATOM 674 N N . THR A 1 86 ? -14.981 11.783 -0.877 1.00 76.69 86 THR A N 1
ATOM 675 C CA . THR A 1 86 ? -15.925 12.379 0.068 1.00 76.69 86 THR A CA 1
ATOM 676 C C . THR A 1 86 ? -17.323 12.300 -0.523 1.00 76.69 86 THR A C 1
ATOM 678 O O . THR A 1 86 ? -17.602 12.866 -1.578 1.00 76.69 86 THR A O 1
ATOM 681 N N . LEU A 1 87 ? -18.212 11.575 0.151 1.00 77.12 87 LEU A N 1
ATOM 682 C CA . LEU A 1 87 ? -19.613 11.489 -0.235 1.00 77.12 87 LEU A CA 1
ATOM 683 C C . LEU A 1 87 ? -20.310 12.846 -0.051 1.00 77.12 87 LEU A C 1
ATOM 685 O O . LEU A 1 87 ? -19.907 13.630 0.811 1.00 77.12 87 LEU A O 1
ATOM 689 N N . PRO A 1 88 ? -21.429 13.101 -0.755 1.00 77.69 88 PRO A N 1
ATOM 690 C CA . PRO A 1 88 ? -22.249 14.299 -0.541 1.00 77.69 88 PRO A CA 1
ATOM 691 C C . PRO A 1 88 ? -22.736 14.476 0.907 1.00 77.69 88 PRO A C 1
ATOM 693 O O . PRO A 1 88 ? -23.049 15.585 1.325 1.00 77.69 88 PRO A O 1
ATOM 696 N N . SER A 1 89 ? -22.784 13.390 1.687 1.00 80.31 89 SER A N 1
ATOM 697 C CA . SER A 1 89 ? -23.083 13.405 3.124 1.00 80.31 89 SER A CA 1
ATOM 698 C C . SER A 1 89 ? -21.949 13.968 3.995 1.00 80.31 89 SER A C 1
ATOM 700 O O . SER A 1 89 ? -22.121 14.089 5.205 1.00 80.31 89 SER A O 1
ATOM 702 N N . GLY A 1 90 ? -20.785 14.268 3.411 1.00 76.12 90 GLY A N 1
ATOM 703 C CA . GLY A 1 90 ? -19.559 14.640 4.119 1.00 76.12 90 GLY A CA 1
ATOM 704 C C . GLY A 1 90 ? -18.768 13.447 4.665 1.00 76.12 90 GLY A C 1
ATOM 705 O O . GLY A 1 90 ? -17.730 13.640 5.292 1.00 76.12 90 GLY A O 1
ATOM 706 N N . GLN A 1 91 ? -19.231 12.212 4.440 1.00 78.81 91 GLN A N 1
ATOM 707 C CA . GLN A 1 91 ? -18.515 11.012 4.863 1.00 78.81 91 GLN A CA 1
ATOM 708 C C . GLN A 1 91 ? -17.391 10.682 3.876 1.00 78.81 91 GLN A C 1
ATOM 710 O O . GLN A 1 91 ? -17.640 10.458 2.694 1.00 78.81 91 GLN A O 1
ATOM 715 N N . SER A 1 92 ? -16.160 10.606 4.371 1.00 80.06 92 SER A N 1
ATOM 716 C CA . SER A 1 92 ? -15.017 10.119 3.600 1.00 80.06 92 SER A CA 1
ATOM 717 C C . SER A 1 92 ? -15.031 8.592 3.513 1.00 80.06 92 SER A C 1
ATOM 719 O O . SER A 1 92 ? -15.115 7.907 4.536 1.00 80.06 92 SER A O 1
ATOM 721 N N . LEU A 1 93 ? -14.929 8.065 2.299 1.00 83.75 93 LEU A N 1
ATOM 722 C CA . LEU A 1 93 ? -14.727 6.653 2.011 1.00 83.75 93 LEU A CA 1
ATOM 723 C C . LEU A 1 93 ? -13.244 6.408 1.754 1.00 83.75 93 LEU A C 1
ATOM 725 O O . LEU A 1 93 ? -12.623 7.089 0.942 1.00 83.75 93 LEU A O 1
ATOM 729 N N . MET A 1 94 ? -12.693 5.411 2.443 1.00 88.31 94 MET A N 1
ATOM 730 C CA . MET A 1 94 ? -11.342 4.931 2.190 1.00 88.31 94 MET A CA 1
ATOM 731 C C . MET A 1 94 ? -11.414 3.634 1.394 1.00 88.31 94 MET A C 1
ATOM 733 O O . MET A 1 94 ? -12.140 2.710 1.777 1.00 88.31 94 MET A O 1
ATOM 737 N N . LEU A 1 95 ? -10.620 3.536 0.329 1.00 90.75 95 LEU A N 1
ATOM 738 C CA . LEU A 1 95 ? -10.437 2.277 -0.380 1.00 90.75 95 LEU A CA 1
ATOM 739 C C . LEU A 1 95 ? -9.816 1.218 0.546 1.00 90.75 95 LEU A C 1
ATOM 741 O O . LEU A 1 95 ? -8.998 1.513 1.425 1.00 90.75 95 LEU A O 1
ATOM 745 N N . LEU A 1 96 ? -10.218 -0.037 0.338 1.00 92.56 96 LEU A N 1
ATOM 746 C CA . LEU A 1 96 ? -9.744 -1.204 1.090 1.00 92.56 96 LEU A CA 1
ATOM 747 C C . LEU A 1 96 ? -9.868 -1.022 2.622 1.00 92.56 96 LEU A C 1
ATOM 749 O O . LEU A 1 96 ? -8.859 -0.981 3.334 1.00 92.56 96 LEU A O 1
ATOM 753 N N . PRO A 1 97 ? -11.085 -0.882 3.176 1.00 92.75 97 PRO A N 1
ATOM 754 C CA . PRO A 1 97 ? -11.284 -0.610 4.607 1.00 92.75 97 PRO A CA 1
ATOM 755 C C . PRO A 1 97 ? -10.729 -1.721 5.522 1.00 92.75 97 PRO A C 1
ATOM 757 O O . PRO A 1 97 ? -10.273 -1.455 6.640 1.00 92.75 97 PRO A O 1
ATOM 760 N N . GLU A 1 98 ? -10.696 -2.958 5.022 1.00 95.06 98 GLU A N 1
ATOM 761 C CA . GLU A 1 98 ? -10.186 -4.133 5.735 1.00 95.06 98 GLU A CA 1
ATOM 762 C C . GLU A 1 98 ? -8.669 -4.332 5.614 1.00 95.06 98 GLU A C 1
ATOM 764 O O . GLU A 1 98 ? -8.132 -5.262 6.214 1.00 95.06 98 GLU A O 1
ATOM 769 N N . LEU A 1 99 ? -7.954 -3.460 4.893 1.00 96.50 99 LEU A N 1
ATOM 770 C CA . LEU A 1 99 ? -6.510 -3.592 4.717 1.00 96.50 99 LEU A CA 1
ATOM 771 C C . LEU A 1 99 ? -5.783 -3.409 6.056 1.00 96.50 99 LEU A C 1
ATOM 773 O O . LEU A 1 99 ? -5.989 -2.409 6.758 1.00 96.50 99 LEU A O 1
ATOM 777 N N . ARG A 1 100 ? -4.935 -4.386 6.399 1.00 96.25 100 ARG A N 1
ATOM 778 C CA . ARG A 1 100 ? -4.135 -4.429 7.637 1.00 96.25 100 ARG A CA 1
ATOM 779 C C . ARG A 1 100 ? -2.651 -4.666 7.387 1.00 96.25 100 ARG A C 1
ATOM 781 O O . ARG A 1 100 ? -1.852 -4.230 8.209 1.00 96.25 100 ARG A O 1
ATOM 788 N N . ALA A 1 101 ? -2.286 -5.328 6.295 1.00 97.12 101 ALA A N 1
ATOM 789 C CA . ALA A 1 101 ? -0.902 -5.641 5.971 1.00 97.12 101 ALA A CA 1
ATOM 790 C C . ALA A 1 101 ? -0.538 -5.125 4.577 1.00 97.12 101 ALA A C 1
ATOM 792 O O . ALA A 1 101 ? -1.302 -5.301 3.624 1.00 97.12 101 ALA A O 1
ATOM 793 N N . VAL A 1 102 ? 0.633 -4.505 4.464 1.00 96.25 102 VAL A N 1
ATOM 794 C CA . VAL A 1 102 ? 1.203 -4.075 3.189 1.00 96.25 102 VAL A CA 1
ATOM 795 C C . VAL A 1 102 ? 2.637 -4.575 3.058 1.00 96.25 102 VAL A C 1
ATOM 797 O O . VAL A 1 102 ? 3.367 -4.619 4.044 1.00 96.25 102 VAL A O 1
ATOM 800 N N . SER A 1 103 ? 3.026 -4.978 1.853 1.00 95.50 103 SER A N 1
ATOM 801 C CA . SER A 1 103 ? 4.377 -5.438 1.542 1.00 95.50 103 SER A CA 1
ATOM 802 C C . SER A 1 103 ? 4.873 -4.759 0.272 1.00 95.50 103 SER A C 1
ATOM 804 O O . SER A 1 103 ? 4.138 -4.672 -0.715 1.00 95.50 103 SER A O 1
ATOM 806 N N . PHE A 1 104 ? 6.103 -4.268 0.306 1.00 94.00 104 PHE A N 1
ATOM 807 C CA . PHE A 1 104 ? 6.774 -3.599 -0.796 1.00 94.00 104 PHE A CA 1
ATOM 808 C C . PHE A 1 104 ? 8.090 -4.326 -1.069 1.00 94.00 104 PHE A C 1
ATOM 810 O O . PHE A 1 104 ? 8.923 -4.465 -0.177 1.00 94.00 104 PHE A O 1
ATOM 817 N N . ASP A 1 105 ? 8.238 -4.818 -2.293 1.00 93.00 105 ASP A N 1
ATOM 818 C CA . ASP A 1 105 ? 9.341 -5.660 -2.747 1.00 93.00 105 ASP A CA 1
ATOM 819 C C . ASP A 1 105 ? 9.938 -5.045 -4.020 1.00 93.00 105 ASP A C 1
ATOM 821 O O . ASP A 1 105 ? 9.214 -4.862 -5.004 1.00 93.00 105 ASP A O 1
ATOM 825 N N . ASP A 1 106 ? 11.229 -4.708 -3.992 1.00 91.19 106 ASP A N 1
ATOM 826 C CA . ASP A 1 106 ? 11.971 -4.095 -5.109 1.00 91.19 106 ASP A CA 1
ATOM 827 C C . ASP A 1 106 ? 11.359 -2.765 -5.600 1.00 91.19 106 ASP A C 1
ATOM 829 O O . ASP A 1 106 ? 10.948 -2.602 -6.753 1.00 91.19 106 ASP A O 1
ATOM 833 N N . ILE A 1 107 ? 11.241 -1.791 -4.691 1.00 88.50 107 ILE A N 1
ATOM 834 C CA . ILE A 1 107 ? 10.651 -0.470 -4.965 1.00 88.50 107 ILE A CA 1
ATOM 835 C C . ILE A 1 107 ? 11.689 0.635 -4.780 1.00 88.50 107 ILE A C 1
ATOM 837 O O . ILE A 1 107 ? 12.435 0.658 -3.806 1.00 88.50 107 ILE A O 1
ATOM 841 N N . LEU A 1 108 ? 11.702 1.593 -5.708 1.00 87.62 108 LEU A N 1
ATOM 842 C CA . LEU A 1 108 ? 12.462 2.837 -5.588 1.00 87.62 108 LEU A CA 1
ATOM 843 C C . LEU A 1 108 ? 11.706 3.813 -4.678 1.00 87.62 108 LEU A C 1
ATOM 845 O O . LEU A 1 108 ? 10.614 4.252 -5.031 1.00 87.62 108 LEU A O 1
ATOM 849 N N . PHE A 1 109 ? 12.260 4.163 -3.516 1.00 86.81 109 PHE A N 1
ATOM 850 C CA . PHE A 1 109 ? 11.662 5.199 -2.659 1.00 86.81 109 PHE A CA 1
ATOM 851 C C . PHE A 1 109 ? 11.946 6.609 -3.169 1.00 86.81 109 PHE A C 1
ATOM 853 O O . PHE A 1 109 ? 11.128 7.509 -2.985 1.00 86.81 109 PHE A O 1
ATOM 860 N N . ARG A 1 110 ? 13.094 6.781 -3.826 1.00 83.88 110 ARG A N 1
ATOM 861 C CA . ARG A 1 110 ? 13.563 8.041 -4.397 1.00 83.88 110 ARG A CA 1
ATOM 862 C C . ARG A 1 110 ? 14.122 7.796 -5.788 1.00 83.88 110 ARG A C 1
ATOM 864 O O . ARG A 1 110 ? 14.751 6.763 -6.027 1.00 83.88 110 ARG A O 1
ATOM 871 N N . TYR A 1 111 ? 13.916 8.756 -6.683 1.00 76.19 111 TYR A N 1
ATOM 872 C CA . TYR A 1 111 ? 14.539 8.749 -8.000 1.00 76.19 111 TYR A CA 1
ATOM 873 C C . TYR A 1 111 ? 15.914 9.426 -7.910 1.00 76.19 111 TYR A C 1
ATOM 875 O O . TYR A 1 111 ? 15.985 10.585 -7.519 1.00 76.19 111 TYR A O 1
ATOM 883 N N . PRO A 1 112 ? 17.020 8.750 -8.270 1.00 64.75 112 PRO A N 1
ATOM 884 C CA . PRO A 1 112 ? 18.373 9.278 -8.037 1.00 64.75 112 PRO A CA 1
ATOM 885 C C . PRO A 1 112 ? 18.758 10.492 -8.887 1.00 64.75 112 PRO A C 1
ATOM 887 O O . PRO A 1 112 ? 19.787 11.104 -8.629 1.00 64.75 112 PRO A O 1
ATOM 890 N N . LYS A 1 113 ? 18.013 10.773 -9.964 1.00 64.12 113 LYS A N 1
ATOM 891 C CA . LYS A 1 113 ? 18.419 11.724 -11.013 1.00 64.12 113 LYS A CA 1
ATOM 892 C C . LYS A 1 113 ? 17.433 12.853 -11.273 1.00 64.12 113 LYS A C 1
ATOM 894 O O . LYS A 1 113 ? 17.792 13.790 -11.978 1.00 64.12 113 LYS A O 1
ATOM 899 N N . ASP A 1 114 ? 16.237 12.779 -10.706 1.00 55.75 114 ASP A N 1
ATOM 900 C CA . ASP A 1 114 ? 15.221 13.795 -10.917 1.00 55.75 114 ASP A CA 1
ATOM 901 C C . ASP A 1 114 ? 15.032 14.566 -9.614 1.00 55.75 114 ASP A C 1
ATOM 903 O O . ASP A 1 114 ? 14.666 13.984 -8.597 1.00 55.75 114 ASP A O 1
ATOM 907 N N . ASN A 1 115 ? 15.238 15.886 -9.663 1.00 48.09 115 ASN A N 1
ATOM 908 C CA . ASN A 1 115 ? 14.804 16.854 -8.644 1.00 48.09 115 ASN A CA 1
ATOM 909 C C . ASN A 1 115 ? 13.260 16.932 -8.576 1.00 48.09 115 ASN A C 1
ATOM 911 O O . ASN A 1 115 ? 12.678 18.013 -8.522 1.00 48.09 115 ASN A O 1
ATOM 915 N N . MET A 1 116 ? 12.574 15.798 -8.690 1.00 50.78 116 MET A N 1
ATOM 916 C CA . MET A 1 116 ? 11.153 15.703 -8.419 1.00 50.78 116 MET A CA 1
ATOM 917 C C . MET A 1 116 ? 11.036 15.669 -6.901 1.00 50.78 116 MET A C 1
ATOM 919 O O . MET A 1 116 ? 11.339 14.659 -6.275 1.00 50.78 116 MET A O 1
ATOM 923 N N . ASP A 1 117 ? 10.618 16.794 -6.325 1.00 50.41 117 ASP A N 1
ATOM 924 C CA . ASP A 1 117 ? 10.467 17.023 -4.881 1.00 50.41 117 ASP A CA 1
ATOM 925 C C . ASP A 1 117 ? 9.484 16.058 -4.180 1.00 50.41 117 ASP A C 1
ATOM 927 O O . ASP A 1 117 ? 9.240 16.192 -2.983 1.00 50.41 117 ASP A O 1
ATOM 931 N N . GLN A 1 118 ? 8.896 15.097 -4.902 1.00 57.19 118 GLN A N 1
ATOM 932 C CA . GLN A 1 118 ? 7.934 14.141 -4.372 1.00 57.19 118 GLN A CA 1
ATOM 933 C C . GLN A 1 118 ? 8.510 12.726 -4.402 1.00 57.19 118 GLN A C 1
ATOM 935 O O . GLN A 1 118 ? 8.575 12.055 -5.435 1.00 57.19 118 GLN A O 1
ATOM 940 N N . GLU A 1 119 ? 8.957 12.286 -3.232 1.00 80.25 119 GLU A N 1
ATOM 941 C CA . GLU A 1 119 ? 9.509 10.960 -3.014 1.00 80.25 119 GLU A CA 1
ATOM 942 C C . GLU A 1 119 ? 8.365 9.974 -2.713 1.00 80.25 119 GLU A C 1
ATOM 944 O O . GLU A 1 119 ? 7.477 10.261 -1.911 1.00 80.25 119 GLU A O 1
ATOM 949 N N . PHE A 1 120 ? 8.385 8.774 -3.303 1.00 86.25 120 PHE A N 1
ATOM 950 C CA . PHE A 1 120 ? 7.343 7.754 -3.084 1.00 86.25 120 PHE A CA 1
ATOM 951 C C . PHE A 1 120 ? 7.149 7.415 -1.593 1.00 86.25 120 PHE A C 1
ATOM 953 O O . PHE A 1 120 ? 6.052 7.087 -1.137 1.00 86.25 120 PHE A O 1
ATOM 960 N N . ILE A 1 121 ? 8.225 7.508 -0.813 1.00 88.56 121 ILE A N 1
ATOM 961 C CA . ILE A 1 121 ? 8.201 7.316 0.637 1.00 88.56 121 ILE A CA 1
ATOM 962 C C . ILE A 1 121 ? 7.306 8.338 1.357 1.00 88.56 121 ILE A C 1
ATOM 964 O O . ILE A 1 121 ? 6.604 7.962 2.298 1.00 88.56 121 ILE A O 1
ATOM 968 N N . ASP A 1 122 ? 7.254 9.590 0.900 1.00 88.50 122 ASP A N 1
ATOM 969 C CA . ASP A 1 122 ? 6.418 10.635 1.500 1.00 88.50 122 ASP A CA 1
ATOM 970 C C . ASP A 1 122 ? 4.936 10.389 1.230 1.00 88.50 122 ASP A C 1
ATOM 972 O O . ASP A 1 122 ? 4.101 10.505 2.137 1.00 88.50 122 ASP A O 1
ATOM 976 N N . ASP A 1 123 ? 4.613 9.972 0.008 1.00 89.50 123 ASP A N 1
ATOM 977 C CA . ASP A 1 123 ? 3.274 9.530 -0.373 1.00 89.50 123 ASP A CA 1
ATOM 978 C C . ASP A 1 123 ? 2.852 8.321 0.464 1.00 89.50 123 ASP A C 1
ATOM 980 O O . ASP A 1 123 ? 1.754 8.294 1.029 1.00 89.50 123 ASP A O 1
ATOM 984 N N . MET A 1 124 ? 3.750 7.347 0.640 1.00 91.69 124 MET A N 1
ATOM 985 C CA . MET A 1 124 ? 3.494 6.187 1.487 1.00 91.69 124 MET A CA 1
ATOM 986 C C . MET A 1 124 ? 3.225 6.579 2.941 1.00 91.69 124 MET A C 1
ATOM 988 O O . MET A 1 124 ? 2.248 6.118 3.540 1.00 91.69 124 MET A O 1
ATOM 992 N N . ILE A 1 125 ? 4.045 7.458 3.515 1.00 92.00 125 ILE A N 1
ATOM 993 C CA . ILE A 1 125 ? 3.847 7.971 4.873 1.00 92.00 125 ILE A CA 1
ATOM 994 C C . ILE A 1 125 ? 2.511 8.720 4.973 1.00 92.00 125 ILE A C 1
ATOM 996 O O . ILE A 1 125 ? 1.772 8.539 5.946 1.00 92.00 125 ILE A O 1
ATOM 1000 N N . THR A 1 126 ? 2.179 9.544 3.979 1.00 91.81 126 THR A N 1
ATOM 1001 C CA . THR A 1 126 ? 0.926 10.308 3.917 1.00 91.81 126 THR A CA 1
ATOM 1002 C C . THR A 1 126 ? -0.283 9.382 3.887 1.00 91.81 126 THR A C 1
ATOM 1004 O O . THR A 1 126 ? -1.196 9.535 4.703 1.00 91.81 126 THR A O 1
ATOM 1007 N N . TRP A 1 127 ? -0.256 8.364 3.032 1.00 92.62 127 TRP A N 1
ATOM 1008 C CA . TRP A 1 127 ? -1.294 7.344 2.940 1.00 92.62 127 TRP A CA 1
ATOM 1009 C C . TRP A 1 127 ? -1.497 6.593 4.264 1.00 92.62 127 TRP A C 1
ATOM 1011 O O . TRP A 1 127 ? -2.624 6.441 4.745 1.00 92.62 127 TRP A O 1
ATOM 1021 N N . VAL A 1 128 ? -0.413 6.174 4.920 1.00 94.06 128 VAL A N 1
ATOM 1022 C CA . VAL A 1 128 ? -0.495 5.481 6.215 1.00 94.06 128 VAL A CA 1
ATOM 1023 C C . VAL A 1 128 ? -1.082 6.397 7.300 1.00 94.06 128 VAL A C 1
ATOM 1025 O O . VAL A 1 128 ? -1.959 5.967 8.057 1.00 94.06 128 VAL A O 1
ATOM 1028 N N . LYS A 1 129 ? -0.657 7.669 7.366 1.00 93.00 129 LYS A N 1
ATOM 1029 C CA . LYS A 1 129 ? -1.220 8.670 8.297 1.00 93.00 129 LYS A CA 1
ATOM 1030 C C . LYS A 1 129 ? -2.712 8.875 8.064 1.00 93.00 129 LYS A C 1
ATOM 1032 O O . LYS A 1 129 ? -3.484 8.946 9.022 1.00 93.00 129 LYS A O 1
ATOM 1037 N N . LEU A 1 130 ? -3.118 8.959 6.802 1.00 91.75 130 LEU A N 1
ATOM 1038 C CA . LEU A 1 130 ? -4.506 9.127 6.408 1.00 91.75 130 LEU A CA 1
ATOM 1039 C C . LEU A 1 130 ? -5.357 7.954 6.910 1.00 91.75 130 LEU A C 1
ATOM 1041 O O . LEU A 1 130 ? -6.324 8.162 7.643 1.00 91.75 130 LEU A O 1
ATOM 1045 N N . ARG A 1 131 ? -4.948 6.713 6.632 1.00 93.44 131 ARG A N 1
ATOM 1046 C CA . ARG A 1 131 ? -5.645 5.517 7.133 1.00 93.44 131 ARG A CA 1
ATOM 1047 C C . ARG A 1 131 ? -5.733 5.471 8.657 1.00 93.44 131 ARG A C 1
ATOM 1049 O O . ARG A 1 131 ? -6.777 5.115 9.207 1.00 93.44 131 ARG A O 1
ATOM 1056 N N . HIS A 1 132 ? -4.662 5.868 9.343 1.00 93.00 132 HIS A N 1
ATOM 1057 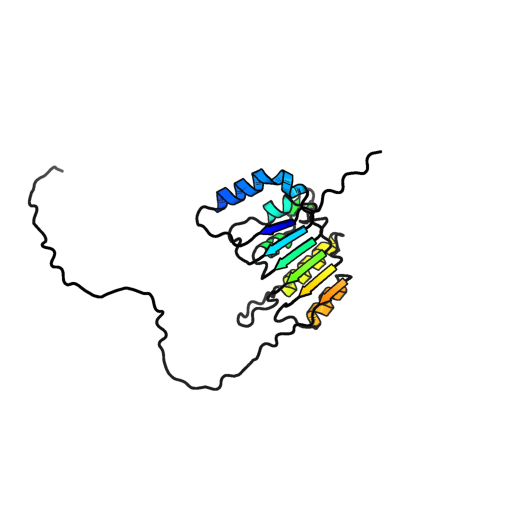C CA . HIS A 1 132 ? -4.652 5.972 10.800 1.00 93.00 132 HIS A CA 1
ATOM 1058 C C . HIS A 1 132 ? -5.697 6.983 11.303 1.00 93.00 132 HIS A C 1
ATOM 1060 O O . HIS A 1 132 ? -6.488 6.660 12.188 1.00 93.00 132 HIS A O 1
ATOM 1066 N N . LYS A 1 133 ? -5.772 8.174 10.690 1.00 91.94 133 LYS A N 1
ATOM 1067 C CA . LYS A 1 133 ? -6.774 9.209 11.011 1.00 91.94 133 LYS A CA 1
ATOM 1068 C C . LYS A 1 133 ? -8.214 8.726 10.796 1.00 91.94 133 LYS A C 1
ATOM 1070 O O . LYS A 1 133 ? -9.101 9.115 11.549 1.00 91.94 133 LYS A O 1
ATOM 1075 N N . HIS A 1 134 ? -8.440 7.865 9.805 1.00 90.06 134 HIS A N 1
ATOM 1076 C CA . HIS A 1 134 ? -9.745 7.259 9.519 1.00 90.06 134 HIS A CA 1
ATOM 1077 C C . HIS A 1 134 ? -10.071 6.023 10.382 1.00 90.06 134 HIS A C 1
ATOM 1079 O O . HIS A 1 134 ? -11.089 5.373 10.155 1.00 90.06 134 HIS A O 1
ATOM 1085 N N . GLY A 1 135 ? -9.246 5.688 11.383 1.00 91.56 135 GLY A N 1
ATOM 1086 C CA . GLY A 1 135 ? -9.514 4.587 12.317 1.00 91.56 135 GLY A CA 1
ATOM 1087 C C . GLY A 1 135 ? -9.277 3.188 11.739 1.00 91.56 135 GLY A C 1
ATOM 1088 O O . GLY A 1 135 ? -9.707 2.199 12.328 1.00 91.56 135 GLY A O 1
ATOM 1089 N N . ILE A 1 136 ? -8.577 3.091 10.607 1.00 93.56 136 ILE A N 1
ATOM 1090 C CA . ILE A 1 136 ? -8.279 1.839 9.893 1.00 93.56 136 ILE A CA 1
ATOM 1091 C C . ILE A 1 136 ? -6.765 1.682 9.668 1.00 93.56 136 ILE A C 1
ATOM 1093 O O . ILE A 1 136 ? -6.309 1.566 8.524 1.00 93.56 136 ILE A O 1
ATOM 1097 N N . PRO A 1 137 ? -5.959 1.699 10.748 1.00 94.69 137 PRO A N 1
ATOM 1098 C CA . PRO A 1 137 ? -4.508 1.711 10.640 1.00 94.69 137 PRO A CA 1
ATOM 1099 C C . PRO A 1 137 ? -3.974 0.434 9.984 1.00 94.69 137 PRO A C 1
ATOM 1101 O O . PRO A 1 137 ? -4.495 -0.667 10.185 1.00 94.69 137 PRO A O 1
ATOM 1104 N N . ILE A 1 138 ? -2.882 0.595 9.240 1.00 96.81 138 ILE A N 1
ATOM 1105 C CA . ILE A 1 138 ? -2.044 -0.526 8.819 1.00 96.81 138 ILE A CA 1
ATOM 1106 C C . ILE A 1 138 ? -1.335 -1.074 10.060 1.00 96.81 138 ILE A C 1
ATOM 1108 O O . ILE A 1 138 ? -0.795 -0.316 10.864 1.00 96.81 138 ILE A O 1
ATOM 1112 N N . GLN A 1 139 ? -1.381 -2.389 10.234 1.00 97.38 139 GLN A N 1
ATOM 1113 C CA . GLN A 1 139 ? -0.790 -3.099 11.367 1.00 97.38 139 GLN A CA 1
ATOM 1114 C C . GLN A 1 139 ? 0.623 -3.582 11.044 1.00 97.38 139 GLN A C 1
ATOM 1116 O O . GLN A 1 139 ? 1.501 -3.507 11.901 1.00 97.38 139 GLN A O 1
ATOM 1121 N N . LEU A 1 140 ? 0.828 -4.043 9.808 1.00 97.44 140 LEU A N 1
ATOM 1122 C CA . LEU A 1 140 ? 2.080 -4.611 9.324 1.00 97.44 140 LEU A CA 1
ATOM 1123 C C . LEU A 1 140 ? 2.502 -3.931 8.019 1.00 97.44 140 LEU A C 1
ATOM 1125 O O . LEU A 1 140 ? 1.716 -3.868 7.074 1.00 97.44 140 LEU A O 1
ATOM 1129 N N . CYS A 1 141 ? 3.741 -3.456 7.969 1.00 96.88 141 CYS A N 1
ATOM 1130 C CA . CYS A 1 141 ? 4.401 -2.974 6.761 1.00 96.88 141 CYS A CA 1
ATOM 1131 C C . CYS A 1 141 ? 5.708 -3.750 6.575 1.00 96.88 141 CYS A C 1
ATOM 1133 O O . CYS A 1 141 ? 6.560 -3.725 7.459 1.00 96.88 141 CYS A O 1
ATOM 1135 N N . GLU A 1 142 ? 5.858 -4.457 5.463 1.00 96.75 142 GLU A N 1
ATOM 1136 C CA . GLU A 1 142 ? 7.084 -5.178 5.115 1.00 96.75 142 GLU A CA 1
ATOM 1137 C C . GLU A 1 142 ? 7.776 -4.484 3.948 1.00 96.75 142 GLU A C 1
ATOM 1139 O O . GLU A 1 142 ? 7.157 -4.233 2.916 1.00 96.75 142 GLU A O 1
ATOM 1144 N N . LEU A 1 143 ? 9.057 -4.184 4.116 1.00 94.75 143 LEU A N 1
ATOM 1145 C CA . LEU A 1 143 ? 9.902 -3.520 3.136 1.00 94.75 143 LEU A CA 1
ATOM 1146 C C . LEU A 1 143 ? 11.062 -4.453 2.808 1.00 94.75 143 LEU A C 1
ATOM 1148 O O . LEU A 1 143 ? 11.869 -4.754 3.688 1.00 94.75 143 LEU A O 1
ATOM 1152 N N . SER A 1 144 ? 11.125 -4.916 1.562 1.00 93.75 144 SER A N 1
ATOM 1153 C CA . SER A 1 144 ? 12.213 -5.756 1.073 1.00 93.75 144 SER A CA 1
ATOM 1154 C C . SER A 1 144 ? 12.787 -5.225 -0.233 1.00 93.75 144 SER A C 1
ATOM 1156 O O . SER A 1 144 ? 12.050 -4.736 -1.091 1.00 93.75 144 SER A O 1
ATOM 1158 N N . ALA A 1 145 ? 14.113 -5.270 -0.362 1.00 90.31 145 ALA A N 1
ATOM 1159 C CA . ALA A 1 145 ? 14.868 -4.801 -1.519 1.00 90.31 145 ALA A CA 1
ATOM 1160 C C . ALA A 1 145 ? 14.482 -3.372 -1.963 1.00 90.31 145 ALA A C 1
ATOM 1162 O O . ALA A 1 145 ? 14.592 -3.017 -3.137 1.00 90.31 145 ALA A O 1
ATOM 1163 N N . CYS A 1 146 ? 13.999 -2.540 -1.034 1.00 89.00 146 CYS A N 1
ATOM 1164 C CA . CYS A 1 146 ? 13.588 -1.173 -1.328 1.00 89.00 146 CYS A CA 1
ATOM 1165 C C . CYS A 1 146 ? 14.834 -0.291 -1.447 1.00 89.00 146 CYS A C 1
ATOM 1167 O O . CYS A 1 146 ? 15.643 -0.213 -0.532 1.00 89.00 146 CYS A O 1
ATOM 1169 N N . GLN A 1 147 ? 15.011 0.362 -2.591 1.00 87.62 147 GLN A N 1
ATOM 1170 C CA . GLN A 1 147 ? 16.218 1.123 -2.908 1.00 87.62 147 GLN A CA 1
ATOM 1171 C C . GLN A 1 147 ? 16.059 2.596 -2.506 1.00 87.62 147 GLN A C 1
ATOM 1173 O O . GLN A 1 147 ? 14.968 3.167 -2.604 1.00 87.62 147 GLN A O 1
ATOM 1178 N N . TYR A 1 148 ? 17.171 3.225 -2.111 1.00 84.56 148 TYR A N 1
ATOM 1179 C CA . TYR A 1 148 ? 17.240 4.632 -1.687 1.00 84.56 148 TYR A CA 1
ATOM 1180 C C . TYR A 1 148 ? 16.382 4.975 -0.454 1.00 84.56 148 TYR A C 1
ATOM 1182 O O . TYR A 1 148 ? 16.000 6.133 -0.254 1.00 84.56 148 TYR A O 1
ATOM 1190 N N . SER A 1 149 ? 16.076 3.985 0.390 1.00 80.38 149 SER A N 1
ATOM 1191 C CA . SER A 1 149 ? 15.512 4.206 1.723 1.00 80.38 149 SER A CA 1
ATOM 1192 C C . SER A 1 149 ? 16.571 4.767 2.672 1.00 80.38 149 SER A C 1
ATOM 1194 O O . SER A 1 149 ? 17.715 4.324 2.632 1.00 80.38 149 SER A O 1
ATOM 1196 N N . LYS A 1 150 ? 16.189 5.702 3.548 1.00 83.94 150 LYS A N 1
ATOM 1197 C CA . LYS A 1 150 ? 17.022 6.144 4.674 1.00 83.94 150 LYS A CA 1
ATOM 1198 C C . LYS A 1 150 ? 16.418 5.601 5.963 1.00 83.94 150 LYS A C 1
ATOM 1200 O O . LYS A 1 150 ? 15.198 5.653 6.126 1.00 83.94 150 LYS A O 1
ATOM 1205 N N . GLU A 1 151 ? 17.246 5.200 6.927 1.00 86.88 151 GLU A N 1
ATOM 1206 C CA . GLU A 1 151 ? 16.766 4.769 8.253 1.00 86.88 151 GLU A CA 1
ATOM 1207 C C . GLU A 1 151 ? 15.830 5.805 8.909 1.00 86.88 151 GLU A C 1
ATOM 1209 O O . GLU A 1 151 ? 14.841 5.456 9.554 1.00 86.88 151 GLU A O 1
ATOM 1214 N N . ALA A 1 152 ? 16.073 7.104 8.688 1.00 88.25 152 ALA A N 1
ATOM 1215 C CA . ALA A 1 152 ? 15.202 8.171 9.180 1.00 88.25 152 ALA A CA 1
ATOM 1216 C C . ALA A 1 152 ? 13.740 8.028 8.711 1.00 88.25 152 ALA A C 1
ATOM 1218 O O . ALA A 1 152 ? 12.826 8.296 9.494 1.00 88.25 152 ALA A O 1
ATOM 1219 N N . ASP A 1 153 ? 13.504 7.573 7.479 1.00 87.69 153 ASP A N 1
ATOM 1220 C CA . ASP A 1 153 ? 12.156 7.371 6.935 1.00 87.69 153 ASP A CA 1
ATOM 1221 C C . ASP A 1 153 ? 11.484 6.151 7.563 1.00 87.69 153 ASP A C 1
ATOM 1223 O O . ASP A 1 153 ? 10.312 6.189 7.945 1.00 87.69 153 ASP A O 1
ATOM 1227 N N . ILE A 1 154 ? 12.250 5.073 7.740 1.00 90.38 154 ILE A N 1
ATOM 1228 C CA . ILE A 1 154 ? 11.785 3.844 8.389 1.00 90.38 154 ILE A CA 1
ATOM 1229 C C . ILE A 1 154 ? 11.375 4.144 9.832 1.00 90.38 154 ILE A C 1
ATOM 1231 O O . ILE A 1 154 ? 10.327 3.696 10.303 1.00 90.38 154 ILE A O 1
ATOM 1235 N N . GLN A 1 155 ? 12.142 4.989 10.521 1.00 91.19 155 GLN A N 1
ATOM 1236 C CA . GLN A 1 155 ? 11.795 5.484 11.849 1.00 91.19 155 GLN A CA 1
ATOM 1237 C C . GLN A 1 155 ? 10.522 6.338 11.850 1.00 91.19 155 GLN A C 1
ATOM 1239 O O . GLN A 1 155 ? 9.763 6.296 12.820 1.00 91.19 155 GLN A O 1
ATOM 1244 N N . GLN A 1 156 ? 10.233 7.096 10.787 1.00 91.50 156 GLN A N 1
ATOM 1245 C CA . GLN A 1 156 ? 8.943 7.783 10.665 1.00 91.50 156 GLN A CA 1
ATOM 1246 C C . GLN A 1 156 ? 7.784 6.800 10.477 1.00 91.50 156 GLN A C 1
ATOM 1248 O O . GLN A 1 156 ? 6.753 6.958 11.134 1.00 91.50 156 GLN A O 1
ATOM 1253 N N . LEU A 1 157 ? 7.951 5.761 9.655 1.00 92.56 157 LEU A N 1
ATOM 1254 C CA . LEU A 1 157 ? 6.936 4.718 9.472 1.00 92.56 157 LEU A CA 1
ATOM 1255 C C . LEU A 1 157 ? 6.656 3.959 10.772 1.00 92.56 157 LEU A C 1
ATOM 1257 O O . LEU A 1 157 ? 5.493 3.781 11.131 1.00 92.56 157 LEU A O 1
ATOM 1261 N N . ARG A 1 158 ? 7.702 3.591 11.524 1.00 94.94 158 ARG A N 1
ATOM 1262 C CA . ARG A 1 158 ? 7.598 2.910 12.830 1.00 94.94 158 ARG A CA 1
ATOM 1263 C C . ARG A 1 158 ? 6.830 3.717 13.882 1.00 94.94 158 ARG A C 1
ATOM 1265 O O . ARG A 1 158 ? 6.286 3.135 14.815 1.00 94.94 158 ARG A O 1
ATOM 1272 N N . LYS A 1 159 ? 6.740 5.047 13.746 1.00 94.62 159 LYS A N 1
ATOM 1273 C CA . LYS A 1 159 ? 5.913 5.888 14.636 1.00 94.62 159 LYS A CA 1
ATOM 1274 C C . LYS A 1 159 ? 4.412 5.734 14.387 1.00 94.62 159 LYS A C 1
ATOM 1276 O O . LYS A 1 159 ? 3.627 6.106 15.253 1.00 94.62 159 LYS A O 1
ATOM 1281 N N . ILE A 1 160 ? 4.013 5.253 13.209 1.00 94.69 160 ILE A N 1
ATOM 1282 C CA . ILE A 1 160 ? 2.610 5.217 12.772 1.00 94.69 160 ILE A CA 1
ATOM 1283 C C . ILE A 1 160 ? 2.120 3.772 12.624 1.00 94.69 160 ILE A C 1
ATOM 1285 O O . ILE A 1 160 ? 0.990 3.463 13.004 1.00 94.69 160 ILE A O 1
ATOM 1289 N N . VAL A 1 161 ? 2.967 2.889 12.086 1.00 95.31 161 VAL A N 1
ATOM 1290 C CA . VAL A 1 161 ? 2.684 1.463 11.892 1.00 95.31 161 VAL A CA 1
ATOM 1291 C C . VAL A 1 161 ? 3.269 0.668 13.064 1.00 95.31 161 VAL A C 1
ATOM 1293 O O . VAL A 1 161 ? 4.475 0.750 13.297 1.00 95.31 161 VAL A O 1
ATOM 1296 N N . PRO A 1 162 ? 2.463 -0.140 13.778 1.00 94.44 162 PRO A N 1
ATOM 1297 C CA . PRO A 1 162 ? 2.932 -0.916 14.927 1.00 94.44 162 PRO A CA 1
ATOM 1298 C C . PRO A 1 162 ? 4.052 -1.910 14.608 1.00 94.44 162 PRO A C 1
ATOM 1300 O O . PRO A 1 162 ? 4.895 -2.188 15.458 1.00 94.44 162 PRO A O 1
ATOM 1303 N N . THR A 1 163 ? 4.045 -2.496 13.411 1.00 96.69 163 THR A N 1
ATOM 1304 C CA . THR A 1 163 ? 5.034 -3.493 12.997 1.00 96.69 163 THR A CA 1
ATOM 1305 C C . THR A 1 163 ? 5.575 -3.140 11.620 1.00 96.69 163 THR A C 1
ATOM 1307 O O . THR A 1 163 ? 4.844 -3.173 10.632 1.00 96.69 163 THR A O 1
ATOM 1310 N N . VAL A 1 164 ? 6.866 -2.808 11.562 1.00 95.88 164 VAL A N 1
ATOM 1311 C CA . VAL A 1 164 ? 7.588 -2.528 10.315 1.00 95.88 164 VAL A CA 1
ATOM 1312 C C . VAL A 1 164 ? 8.753 -3.503 10.195 1.00 95.88 164 VAL A C 1
ATOM 1314 O O . VAL A 1 164 ? 9.695 -3.430 10.987 1.00 95.88 164 VAL A O 1
ATOM 1317 N N . GLY A 1 165 ? 8.672 -4.413 9.228 1.00 94.06 165 GLY A N 1
ATOM 1318 C CA . GLY A 1 165 ? 9.787 -5.251 8.800 1.00 94.06 165 GLY A CA 1
ATOM 1319 C C . GLY A 1 165 ? 10.582 -4.529 7.719 1.00 94.06 165 GLY A C 1
ATOM 1320 O O . GLY A 1 165 ? 9.993 -4.031 6.766 1.00 94.06 165 GLY A O 1
ATOM 1321 N N . TRP A 1 166 ? 11.899 -4.456 7.874 1.00 93.00 166 TRP A N 1
ATOM 1322 C CA . TRP A 1 166 ? 12.810 -3.879 6.888 1.00 93.00 166 TRP A CA 1
ATOM 1323 C C . TRP A 1 166 ? 14.050 -4.763 6.809 1.00 93.00 166 TRP A C 1
ATOM 1325 O O . TRP A 1 166 ? 14.556 -5.181 7.849 1.00 93.00 166 TRP A O 1
ATOM 1335 N N . ASP A 1 167 ? 14.496 -5.080 5.597 1.00 88.31 167 ASP A N 1
ATOM 1336 C CA . ASP A 1 167 ? 15.657 -5.939 5.345 1.00 88.31 167 ASP A CA 1
ATOM 1337 C C . ASP A 1 167 ? 16.995 -5.185 5.303 1.00 88.31 167 ASP A C 1
ATOM 1339 O O . ASP A 1 167 ? 18.007 -5.771 4.924 1.00 88.31 167 ASP A O 1
ATOM 1343 N N . GLU A 1 168 ? 17.002 -3.909 5.712 1.00 81.38 168 GLU A N 1
ATOM 1344 C CA . GLU A 1 168 ? 18.195 -3.050 5.815 1.00 81.38 168 GLU A CA 1
ATOM 1345 C C . GLU A 1 168 ? 18.974 -2.932 4.495 1.00 81.38 168 GLU A C 1
ATOM 1347 O O . GLU A 1 168 ? 20.166 -2.622 4.473 1.00 81.38 168 GLU A O 1
ATOM 1352 N N . TRP A 1 169 ? 18.298 -3.166 3.367 1.00 73.69 169 TRP A N 1
ATOM 1353 C CA . TRP A 1 169 ? 18.902 -3.039 2.051 1.00 73.69 169 TRP A CA 1
ATOM 1354 C C . TRP A 1 169 ? 19.080 -1.559 1.679 1.00 73.69 169 TRP A C 1
ATOM 1356 O O . TRP A 1 169 ? 18.245 -0.952 1.013 1.00 73.69 169 TRP A O 1
ATOM 1366 N N . GLU A 1 170 ? 20.187 -0.957 2.109 1.00 63.06 170 GLU A N 1
ATOM 1367 C CA . GLU A 1 170 ? 20.568 0.403 1.728 1.00 63.06 170 GLU A CA 1
ATOM 1368 C C . GLU A 1 170 ? 21.424 0.379 0.456 1.00 63.06 170 GLU A C 1
ATOM 1370 O O . GLU A 1 170 ? 22.582 -0.035 0.451 1.00 63.06 170 GLU A O 1
ATOM 1375 N N . LYS A 1 171 ? 20.854 0.844 -0.660 1.00 63.53 171 LYS A N 1
ATOM 1376 C CA . LYS A 1 171 ? 21.647 1.188 -1.844 1.00 63.53 171 LYS A CA 1
ATOM 1377 C C . LYS A 1 171 ? 22.047 2.654 -1.735 1.00 63.53 171 LYS A C 1
ATOM 1379 O O . LYS A 1 171 ? 21.236 3.534 -2.026 1.00 63.53 171 LYS A O 1
ATOM 1384 N N . GLU A 1 172 ? 23.275 2.905 -1.295 1.00 54.81 172 GLU A N 1
ATOM 1385 C CA . GLU A 1 172 ? 23.862 4.243 -1.340 1.00 54.81 172 GLU A CA 1
ATOM 1386 C C . GLU A 1 172 ? 23.892 4.726 -2.797 1.00 54.81 172 GLU A C 1
ATOM 1388 O O . GLU A 1 172 ? 24.233 3.978 -3.720 1.00 54.81 172 GLU A O 1
ATOM 1393 N N . SER A 1 173 ? 23.482 5.975 -3.022 1.00 50.88 173 SER A N 1
ATOM 1394 C CA . SER A 1 173 ? 23.731 6.644 -4.294 1.00 50.88 173 SER A CA 1
ATOM 1395 C C . SER A 1 173 ? 25.240 6.801 -4.402 1.00 50.88 173 SER A C 1
ATOM 1397 O O . SER A 1 173 ? 25.807 7.692 -3.781 1.00 50.88 173 SER A O 1
ATOM 1399 N N . SER A 1 174 ? 25.903 5.893 -5.114 1.00 45.91 174 SER A N 1
ATOM 1400 C CA . SER A 1 174 ? 27.320 6.026 -5.418 1.00 45.91 174 SER A CA 1
ATOM 1401 C C . SER A 1 174 ? 27.490 7.260 -6.303 1.00 45.91 174 SER A C 1
ATOM 1403 O O . SER A 1 174 ? 27.343 7.189 -7.525 1.00 45.91 174 SER A O 1
ATOM 1405 N N . GLU A 1 175 ? 27.758 8.398 -5.672 1.00 48.81 175 GLU A N 1
ATOM 1406 C CA . GLU A 1 175 ? 28.375 9.566 -6.288 1.00 48.81 175 GLU A CA 1
ATOM 1407 C C . GLU A 1 175 ? 29.819 9.186 -6.655 1.00 48.81 175 GLU A C 1
ATOM 1409 O O . GLU A 1 175 ? 30.783 9.638 -6.047 1.00 48.81 175 GLU A O 1
ATOM 1414 N N . GLU A 1 176 ? 29.996 8.285 -7.625 1.00 46.47 176 GLU A N 1
ATOM 1415 C CA . GLU A 1 176 ? 31.264 8.229 -8.346 1.00 46.47 176 GLU A CA 1
ATOM 1416 C C . GLU A 1 176 ? 31.298 9.455 -9.257 1.00 46.47 176 GLU A C 1
ATOM 1418 O O . GLU A 1 176 ? 30.725 9.475 -10.350 1.00 46.47 176 GLU A O 1
ATOM 1423 N N . GLU A 1 177 ? 31.944 10.509 -8.758 1.00 48.81 177 GLU A N 1
ATOM 1424 C CA . GLU A 1 177 ? 32.430 11.613 -9.568 1.00 48.81 177 GLU A CA 1
ATOM 1425 C C . GLU A 1 177 ? 33.361 11.065 -10.655 1.00 48.81 177 GLU A C 1
ATOM 1427 O O . GLU A 1 177 ? 34.541 10.790 -10.437 1.00 48.81 177 GLU A O 1
ATOM 1432 N N . GLY A 1 178 ? 32.804 10.893 -1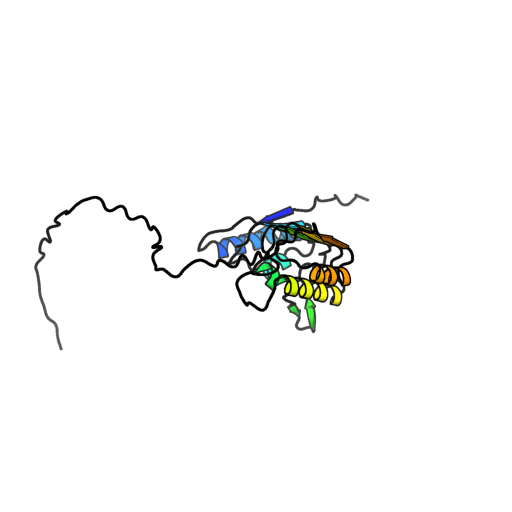1.852 1.00 41.62 178 GLY A N 1
ATOM 1433 C CA . GLY A 1 178 ? 33.563 10.663 -13.070 1.00 41.62 178 GLY A CA 1
ATOM 1434 C C . GLY A 1 178 ? 34.254 11.947 -13.522 1.00 41.62 178 GLY A C 1
ATOM 1435 O O . GLY A 1 178 ? 33.777 12.622 -14.432 1.00 41.62 178 GLY A O 1
ATOM 1436 N N . ASP A 1 179 ? 35.391 12.259 -12.901 1.00 49.31 179 ASP A N 1
ATOM 1437 C CA . ASP A 1 179 ? 36.501 12.947 -13.566 1.00 49.31 179 ASP A CA 1
ATOM 1438 C C . ASP A 1 179 ? 36.874 12.143 -14.824 1.00 49.31 179 ASP A C 1
ATOM 1440 O O . ASP A 1 179 ? 37.358 11.012 -14.738 1.00 49.31 179 ASP A O 1
ATOM 1444 N N . GLY A 1 180 ? 36.588 12.698 -16.005 1.00 44.53 180 GLY A N 1
ATOM 1445 C CA . GLY A 1 180 ? 36.870 12.001 -17.254 1.00 44.53 180 GLY A CA 1
ATOM 1446 C C . GLY A 1 180 ? 36.447 12.715 -18.532 1.00 44.53 180 GLY A C 1
ATOM 1447 O O . GLY A 1 180 ? 35.655 12.181 -19.294 1.00 44.53 180 GLY A O 1
ATOM 1448 N N . SER A 1 181 ? 37.068 13.868 -18.791 1.00 44.81 181 SER A N 1
ATOM 1449 C CA . SER A 1 181 ? 37.414 14.388 -20.127 1.00 44.81 181 SER A CA 1
ATOM 1450 C C . SER A 1 181 ? 36.298 14.766 -21.121 1.00 44.81 181 SER A C 1
ATOM 1452 O O . SER A 1 181 ? 35.602 13.937 -21.700 1.00 44.81 181 SER A O 1
ATOM 1454 N N . SER A 1 182 ? 36.282 16.059 -21.459 1.00 51.38 182 SER A N 1
ATOM 1455 C CA . SER A 1 182 ? 35.764 16.630 -22.707 1.00 51.38 182 SER A CA 1
ATOM 1456 C C . SER A 1 182 ? 36.074 15.773 -23.943 1.00 51.38 182 SER A C 1
ATOM 1458 O O . SER A 1 182 ? 37.231 15.400 -24.153 1.00 51.38 182 SER A O 1
ATOM 1460 N N . GLY A 1 183 ? 35.076 15.561 -24.809 1.00 40.16 183 GLY A N 1
ATOM 1461 C CA . GLY A 1 183 ? 35.298 15.092 -26.181 1.00 40.16 183 GLY A CA 1
ATOM 1462 C C . GLY A 1 183 ? 34.127 14.342 -26.817 1.00 40.16 183 GLY A C 1
ATOM 1463 O O . GLY A 1 183 ? 34.117 13.123 -26.825 1.00 40.16 183 GLY A O 1
ATOM 1464 N N . ASP A 1 184 ? 33.189 15.104 -27.377 1.00 40.81 184 ASP A N 1
ATOM 1465 C CA . ASP A 1 184 ? 32.415 14.824 -28.597 1.00 40.81 184 ASP A CA 1
ATOM 1466 C C . ASP A 1 184 ? 31.638 13.499 -28.817 1.00 40.81 184 ASP A C 1
ATOM 1468 O O . ASP A 1 184 ? 32.172 12.430 -29.089 1.00 40.81 184 ASP A O 1
ATOM 1472 N N . THR A 1 185 ? 30.307 13.657 -28.809 1.00 46.81 185 THR A N 1
ATOM 1473 C CA . THR A 1 185 ? 29.335 13.248 -29.849 1.00 46.81 185 THR A CA 1
ATOM 1474 C C . THR A 1 185 ? 29.584 11.975 -30.691 1.00 46.81 185 THR A C 1
ATOM 1476 O O . THR A 1 185 ? 30.364 11.986 -31.632 1.00 46.81 185 THR A O 1
ATOM 1479 N N . TYR A 1 186 ? 28.783 10.919 -30.451 1.00 44.91 186 TYR A N 1
ATOM 1480 C CA . TYR A 1 186 ? 27.898 10.210 -31.416 1.00 44.91 186 TYR A CA 1
ATOM 1481 C C . TYR A 1 186 ? 27.531 8.803 -30.889 1.00 44.91 186 TYR A C 1
ATOM 1483 O O . TYR A 1 186 ? 28.257 7.836 -31.097 1.00 44.91 186 TYR A O 1
ATOM 1491 N N . PHE A 1 187 ? 26.350 8.642 -30.284 1.00 38.34 187 PHE A N 1
ATOM 1492 C CA . PHE A 1 187 ? 25.655 7.347 -30.260 1.00 38.34 187 PHE A CA 1
ATOM 1493 C C . PHE A 1 187 ? 24.329 7.502 -31.002 1.00 38.34 187 PHE A C 1
ATOM 1495 O O . PHE A 1 187 ? 23.266 7.712 -30.424 1.00 38.34 187 PHE A O 1
ATOM 1502 N N . GLY A 1 188 ? 24.427 7.433 -32.332 1.00 40.28 188 GLY A N 1
ATOM 1503 C CA . GLY A 1 188 ? 23.287 7.186 -33.200 1.00 40.28 188 GLY A CA 1
ATOM 1504 C C . GLY A 1 188 ? 22.772 5.775 -32.945 1.00 40.28 188 GLY A C 1
ATOM 1505 O O . GLY A 1 188 ? 23.467 4.787 -33.183 1.00 40.28 188 GLY A O 1
ATOM 1506 N N . HIS A 1 189 ? 21.548 5.703 -32.433 1.00 43.16 189 HIS A N 1
ATOM 1507 C CA . HIS A 1 189 ? 20.789 4.476 -32.294 1.00 43.16 189 HIS A CA 1
ATOM 1508 C C . HIS A 1 189 ? 20.727 3.710 -33.618 1.00 43.16 189 HIS A C 1
ATOM 1510 O O . HIS A 1 189 ? 20.256 4.193 -34.645 1.00 43.16 189 HIS A O 1
ATOM 1516 N N . ARG A 1 190 ? 21.158 2.457 -33.525 1.00 36.19 190 ARG A N 1
ATOM 1517 C CA . ARG A 1 190 ? 20.919 1.359 -34.451 1.00 36.19 190 ARG A CA 1
ATOM 1518 C C . ARG A 1 190 ? 19.409 1.130 -34.613 1.00 36.19 190 ARG A C 1
ATOM 1520 O O . ARG A 1 190 ? 18.833 0.325 -33.889 1.00 36.19 190 ARG A O 1
ATOM 1527 N N . PHE A 1 191 ? 18.784 1.806 -35.574 1.00 43.50 191 PHE A N 1
ATOM 1528 C CA . PHE A 1 191 ? 17.617 1.266 -36.272 1.00 43.50 191 PHE A CA 1
ATOM 1529 C C . PHE A 1 191 ? 18.121 0.463 -37.469 1.00 43.50 191 PHE A C 1
ATOM 1531 O O . PHE A 1 191 ? 18.877 0.959 -38.301 1.00 43.50 191 PHE A O 1
ATOM 1538 N N . GLY A 1 192 ? 17.742 -0.811 -37.513 1.00 40.50 192 GLY A N 1
ATOM 1539 C CA . GLY A 1 192 ? 17.990 -1.660 -38.663 1.00 40.50 192 GLY A CA 1
ATOM 1540 C C . GLY A 1 192 ? 17.144 -1.197 -39.840 1.00 40.50 192 GLY A C 1
ATOM 1541 O O . GLY A 1 192 ? 15.925 -1.331 -39.809 1.00 40.50 192 GLY A O 1
ATOM 1542 N N . LEU A 1 193 ? 17.804 -0.722 -40.889 1.00 39.91 193 LEU A N 1
ATOM 1543 C CA . LEU A 1 193 ? 17.313 -0.891 -42.245 1.00 39.91 193 LEU A CA 1
ATOM 1544 C C . LEU A 1 193 ? 18.369 -1.661 -43.028 1.00 39.91 193 LEU A C 1
ATOM 1546 O O . LEU A 1 193 ? 19.503 -1.229 -43.222 1.00 39.91 193 LEU A O 1
ATOM 1550 N N . VAL A 1 194 ? 17.954 -2.863 -43.407 1.00 45.03 194 VAL A N 1
ATOM 1551 C CA . VAL A 1 194 ? 18.492 -3.639 -44.514 1.00 45.03 194 VAL A CA 1
ATOM 1552 C C . VAL A 1 194 ? 18.522 -2.724 -45.742 1.00 45.03 194 VAL A C 1
ATOM 1554 O O . VAL A 1 194 ? 17.495 -2.170 -46.115 1.00 45.03 194 VAL A O 1
ATOM 1557 N N . GLY A 1 195 ? 19.696 -2.548 -46.343 1.00 37.97 195 GLY A N 1
ATOM 1558 C CA . GLY A 1 195 ? 19.891 -1.728 -47.539 1.00 37.97 195 GLY A CA 1
ATOM 1559 C C . GLY A 1 195 ? 21.010 -2.307 -48.391 1.00 37.97 195 GLY A C 1
ATOM 1560 O O . GLY A 1 195 ? 22.070 -1.706 -48.529 1.00 37.97 195 GLY A O 1
ATOM 1561 N N . GLY A 1 196 ? 20.799 -3.528 -48.878 1.00 39.25 196 GLY A N 1
ATOM 1562 C CA . GLY A 1 196 ? 21.617 -4.146 -49.914 1.00 39.25 196 GLY A CA 1
ATOM 1563 C C . GLY A 1 196 ? 20.757 -4.366 -51.153 1.00 39.25 196 GLY A C 1
ATOM 1564 O O . GLY A 1 196 ? 19.781 -5.101 -51.060 1.00 39.25 196 GLY A O 1
ATOM 1565 N N . GLY A 1 197 ? 21.153 -3.754 -52.275 1.00 38.41 197 GLY A N 1
ATOM 1566 C CA . GLY A 1 197 ? 20.516 -3.895 -53.592 1.00 38.41 197 GLY A CA 1
ATOM 1567 C C . GLY A 1 197 ? 19.153 -3.191 -53.678 1.00 38.41 197 GLY A C 1
ATOM 1568 O O . GLY A 1 197 ? 18.447 -3.098 -52.688 1.00 38.41 197 GLY A O 1
ATOM 1569 N N . VAL A 1 198 ? 18.695 -2.656 -54.799 1.00 49.75 198 VAL A N 1
ATOM 1570 C CA . VAL A 1 198 ? 19.081 -2.810 -56.198 1.00 49.75 198 VAL A CA 1
ATOM 1571 C C . VAL A 1 198 ? 18.542 -1.546 -56.901 1.00 49.75 198 VAL A C 1
ATOM 1573 O O . VAL A 1 198 ? 17.498 -1.022 -56.514 1.00 49.75 198 VAL A O 1
ATOM 1576 N N . ASP A 1 199 ? 19.306 -1.000 -57.845 1.00 54.19 199 ASP A N 1
ATOM 1577 C CA . ASP A 1 199 ? 18.886 0.095 -58.728 1.00 54.19 199 ASP A CA 1
ATOM 1578 C C . ASP A 1 199 ? 17.953 -0.499 -59.791 1.00 54.19 199 ASP A C 1
ATOM 1580 O O . ASP A 1 199 ? 18.393 -0.940 -60.856 1.00 54.19 199 ASP A O 1
ATOM 1584 N N . ASP A 1 200 ? 16.678 -0.616 -59.426 1.00 51.78 200 ASP A N 1
ATOM 1585 C CA . ASP A 1 200 ? 15.627 -1.160 -60.275 1.00 51.78 200 ASP A CA 1
ATOM 1586 C C . ASP A 1 200 ? 14.899 0.008 -60.925 1.00 51.78 200 ASP A C 1
ATOM 1588 O O . ASP A 1 200 ? 13.988 0.606 -60.348 1.00 51.78 200 ASP A O 1
ATOM 1592 N N . GLY A 1 201 ? 15.328 0.330 -62.144 1.00 54.44 201 GLY A N 1
ATOM 1593 C CA . GLY A 1 201 ? 14.574 1.179 -63.048 1.00 54.44 201 GLY A CA 1
ATOM 1594 C C . GLY A 1 201 ? 13.126 0.705 -63.126 1.00 54.44 201 GLY A C 1
ATOM 1595 O O . GLY A 1 201 ? 12.849 -0.413 -63.562 1.00 54.44 201 GLY A O 1
ATOM 1596 N N . PHE A 1 202 ? 12.214 1.574 -62.706 1.00 51.38 202 PHE A N 1
ATOM 1597 C CA . PHE A 1 202 ? 10.809 1.447 -63.034 1.00 51.38 202 PHE A CA 1
ATOM 1598 C C . PHE A 1 202 ? 10.464 2.563 -64.008 1.00 51.38 202 PHE A C 1
ATOM 1600 O O . PHE A 1 202 ? 10.432 3.743 -63.657 1.00 51.38 202 PHE A O 1
ATOM 1607 N N . ASP A 1 203 ? 10.299 2.134 -65.255 1.00 54.69 203 ASP A N 1
ATOM 1608 C CA . ASP A 1 203 ? 9.629 2.852 -66.322 1.00 54.69 203 ASP A CA 1
ATOM 1609 C C . ASP A 1 203 ? 8.326 3.465 -65.794 1.00 54.69 203 ASP A C 1
ATOM 1611 O O . ASP A 1 203 ? 7.511 2.774 -65.181 1.00 54.69 203 ASP A O 1
ATOM 1615 N N . ASP A 1 204 ? 8.140 4.756 -66.050 1.00 62.19 204 ASP A N 1
ATOM 1616 C CA . ASP A 1 204 ? 6.863 5.456 -65.927 1.00 62.19 204 ASP A CA 1
ATOM 1617 C C . ASP A 1 204 ? 6.185 5.432 -67.311 1.00 62.19 204 ASP A C 1
ATOM 1619 O O . ASP A 1 204 ? 6.557 6.217 -68.198 1.00 62.19 204 ASP A O 1
ATOM 1623 N N . PRO A 1 205 ? 5.276 4.472 -67.584 1.00 57.25 205 PRO A N 1
ATOM 1624 C CA . PRO A 1 205 ? 4.481 4.488 -68.792 1.00 57.25 205 PRO A CA 1
ATOM 1625 C C . PRO A 1 205 ? 3.318 5.474 -68.634 1.00 57.25 205 PRO A C 1
ATOM 1627 O O . PRO A 1 205 ? 2.437 5.320 -67.794 1.00 57.25 205 PRO A O 1
ATOM 1630 N N . ARG A 1 206 ? 3.347 6.460 -69.528 1.00 57.53 206 ARG A N 1
ATOM 1631 C CA . ARG A 1 206 ? 2.278 7.381 -69.931 1.00 57.53 206 ARG A CA 1
ATOM 1632 C C . ARG A 1 206 ? 0.875 6.761 -69.893 1.00 57.53 206 ARG A C 1
ATOM 1634 O O . ARG A 1 206 ? 0.681 5.706 -70.488 1.00 57.53 206 ARG A O 1
ATOM 1641 N N . GLU A 1 207 ? -0.079 7.530 -69.377 1.00 55.66 207 GLU A N 1
ATOM 1642 C CA . GLU A 1 207 ? -1.453 7.676 -69.889 1.00 55.66 207 GLU A CA 1
ATOM 1643 C C . GLU A 1 207 ? -1.779 9.175 -69.684 1.00 55.66 207 GLU A C 1
ATOM 1645 O O . GLU A 1 207 ? -1.775 9.655 -68.552 1.00 55.66 207 GLU A O 1
ATOM 1650 N N . ASP A 1 208 ? -1.643 10.055 -70.679 1.00 53.47 208 ASP A N 1
ATOM 1651 C CA . ASP A 1 208 ? -2.513 10.273 -71.846 1.00 53.47 208 ASP A CA 1
ATOM 1652 C C . ASP A 1 208 ? -3.991 10.512 -71.462 1.00 53.47 208 ASP A C 1
ATOM 1654 O O . ASP A 1 208 ? -4.624 9.662 -70.844 1.00 53.47 208 ASP A O 1
ATOM 1658 N N . GLU A 1 209 ? -4.489 11.674 -71.918 1.00 54.81 209 GLU A N 1
ATOM 1659 C CA . GLU A 1 209 ? -5.895 12.021 -72.199 1.00 54.81 209 GLU A CA 1
ATOM 1660 C C . GLU A 1 209 ? -6.819 12.331 -70.997 1.00 54.81 209 GLU A C 1
ATOM 1662 O O . GLU A 1 209 ? -6.778 11.695 -69.952 1.00 54.81 209 GLU A O 1
ATOM 1667 N N . ASP A 1 210 ? -7.762 13.269 -71.039 1.00 54.81 210 ASP A N 1
ATOM 1668 C CA . ASP A 1 210 ? -8.081 14.397 -71.917 1.00 54.81 210 ASP A CA 1
ATOM 1669 C C . ASP A 1 210 ? -9.257 15.153 -71.248 1.00 54.81 210 ASP A C 1
ATOM 1671 O O . ASP A 1 210 ? -9.948 14.622 -70.376 1.00 54.81 210 ASP A O 1
ATOM 1675 N N . ASP A 1 211 ? -9.480 16.376 -71.721 1.00 54.44 211 ASP A N 1
ATOM 1676 C CA . ASP A 1 211 ? -10.787 17.014 -71.917 1.00 54.44 211 ASP A CA 1
ATOM 1677 C C . ASP A 1 211 ? -11.652 17.549 -70.748 1.00 54.44 211 ASP A C 1
ATOM 1679 O O . ASP A 1 211 ? -12.270 16.851 -69.946 1.00 54.44 211 ASP A O 1
ATOM 1683 N N . ASP A 1 212 ? -11.795 18.877 -70.846 1.00 55.62 212 ASP A N 1
ATOM 1684 C CA . ASP A 1 212 ? -13.051 19.630 -70.951 1.00 55.62 212 ASP A CA 1
ATOM 1685 C C . ASP A 1 212 ? -13.888 19.918 -69.692 1.00 55.62 212 ASP A C 1
ATOM 1687 O O . ASP A 1 212 ? -14.402 19.055 -68.991 1.00 55.62 212 ASP A O 1
ATOM 1691 N N . MET A 1 213 ? -13.975 21.192 -69.288 1.00 55.81 213 MET A N 1
ATOM 1692 C CA . MET A 1 213 ? -14.825 22.261 -69.858 1.00 55.81 213 MET A CA 1
ATOM 1693 C C . MET A 1 213 ? -16.266 22.172 -69.334 1.00 55.81 213 MET A C 1
ATOM 1695 O O . MET A 1 213 ? -17.049 21.428 -69.889 1.00 55.81 213 MET A O 1
ATOM 1699 N N . TYR A 1 214 ? -16.608 22.961 -68.304 1.00 61.31 214 TYR A N 1
ATOM 1700 C CA . TYR A 1 214 ? -17.910 23.634 -68.061 1.00 61.31 214 TYR A CA 1
ATOM 1701 C C . TYR A 1 214 ? -17.685 24.634 -66.898 1.00 61.31 214 TYR A C 1
ATOM 1703 O O . TYR A 1 214 ? -17.301 24.232 -65.805 1.00 61.31 214 TYR A O 1
ATOM 1711 N N . SER A 1 215 ? -17.601 25.940 -67.181 1.00 60.50 215 SER A N 1
ATOM 1712 C CA . SER A 1 215 ? -18.679 26.952 -67.077 1.00 60.50 215 SER A CA 1
ATOM 1713 C C . SER A 1 215 ? -18.823 27.583 -65.686 1.00 60.50 215 SER A C 1
ATOM 1715 O O . SER A 1 215 ? -19.356 26.954 -64.779 1.00 60.50 215 SER A O 1
ATOM 1717 N N . ASP A 1 216 ? -18.377 28.836 -65.541 1.00 55.84 216 ASP A N 1
ATOM 1718 C CA . ASP A 1 216 ? -19.246 30.034 -65.525 1.00 55.84 216 ASP A CA 1
ATOM 1719 C C . ASP A 1 216 ? -18.419 31.310 -65.794 1.00 55.84 216 ASP A C 1
ATOM 1721 O O . ASP A 1 216 ? -17.236 31.347 -65.378 1.00 55.84 216 ASP A O 1
#

=== Feature glossary ===
Feature key, reading from the visual/contextual features back to the raw sequence:

Rendered structure images. Six rendered views show the 3D structure from the faces of a cube — i.e. along ±x, ±y, ±z. Rendering representation is drawn randomly per protein from cartoon (secondary-structure ribbons), sticks (backbone bonds), or molecular surface; coloring is either N→C rainbow (blue at the N-terminus through red at the C-terminus) or one color per chain.

Contact-map, Ramachandran, and PAE plots. The contact map is a binary N×N matrix image: pixel (i, j) is dark where Cα_i and Cα_j are within 8 Å and |i−j|>4. Because the |i−j|>4 filter removes local helical contacts, off-diagonal stripes parallel to the main diagonal indicate parallel β-sheets; stripes perpendicular to it indicate antiparallel β-sheets. The Ramachandran plot scatters every residue's (φ, ψ) pair against the sterically allowed regions. The PAE heatmap renders the predicted-aligned-error matrix.

InterPro / GO / CATH / organism. Database cross-references. InterPro integrates a dozen domain/family signature databases into unified entries with residue-range hits. GO terms attach function/process/location labels with evidence codes. CATH codes position the fold in a four-level structural taxonomy. Organism is the NCBI-taxonomy species name.

Nearest PDB structures. The Foldseek neighbor list gives the closest experimentally determined structures in the PDB, ranked by structural alignment. TM-score near 1 means near-identical fold; near 0.3 means only rough topology match. This is how one finds what a novel AlphaFold prediction most resembles in the solved-structure universe.

Predicted aligned error. PAE(i, j) answers: if I align the predicted and true structures on residue i, how far off (in Å) do I expect residue j to be? A block-diagonal PAE matrix with low values on the blocks and high values off-diagonal is the signature of a multi-domain protein with confidently predicted domains but uncertain inter-domain orientation.

Solvent-accessible surface area. Accessible surface area quantifies burial. A residue with SASA near zero is packed into the hydrophobic core; one with SASA >100 Å² sits on the surface. Computed here via the Shrake–Rupley numerical algorithm with a 1.4 Å probe.

B-factor. B-factor (Debye–Waller factor) reflects atomic displacement in the crystal lattice. It is an experimental observable (units Å²), not a prediction; low values mean the atom is pinned down, high values mean it moves or is heterogeneous across the crystal.

pLDDT. For AlphaFold models, the B-factor field carries pLDDT — the model's own estimate of local accuracy on a 0–100 scale. Regions with pLDDT<50 should be treated as essentially unmodeled; they often correspond to intrinsically disordered segments.

Backbone torsions (φ/ψ). φ (phi) and ψ (psi) are the two rotatable backbone dihedrals per residue: φ is the C(i-1)–N–Cα–C torsion, ψ is the N–Cα–C–N(i+1) torsion, both in degrees on (−180°, 180°]. α-helical residues cluster near (−60°, −45°); β-strand residues near (−120°, +130°). A Ramachandran plot is simply a scatter of (φ, ψ) for every residue.

Radius of gyration, Cα contacts, bounding box. Radius of gyration (Rg) is the root-mean-square distance of Cα atoms from their centroid — a single number for overall size and compactness. A globular domain of N residues has Rg ≈ 2.2·N^0.38 Å; an extended or disordered chain has a much larger Rg. The Cα contact count is the number of residue pairs whose Cα atoms are within 8 Å and are more than four positions apart in sequence — a standard proxy for tertiary packing density. The bounding box is the smallest axis-aligned box enclosing all Cα atoms.

Secondary structure (3-state, P-SEA). Three-state secondary structure (P-SEA) collapses the eight DSSP classes into helix (a), strand (b), and coil (c). P-SEA assigns these from Cα geometry alone — distances and angles — without requiring backbone oxygens, so it works on any Cα trace.

Secondary structure (8-state, DSSP). DSSP 8-state secondary structure assigns each residue one of H (α-helix), G (3₁₀-helix), I (π-helix), E (extended β-strand), B (isolated β-bridge), T (hydrogen-bonded turn), S (bend), or '-' (coil). The assignment is computed from backbone hydrogen-bond geometry via the Kabsch–Sander algorithm.

Foldseek 3Di. A 3Di character summarizes, for each residue, the relative orientation of the Cα frame of its nearest spatial neighbor. Because it encodes fold topology rather than chemistry, 3Di alignments detect remote structural similarity that sequence alignment misses.

mmCIF coordinates. The mmCIF block holds the 3D Cartesian coordinates of each backbone atom (N, Cα, C, O) in ångströms. mmCIF is the PDB's canonical archive format — a tagged-loop text representation of the atomic model.

Sequence. Sequence gives the chain of amino acids in standard one-letter code (A=alanine, C=cysteine, …, Y=tyrosine), read N→C. It is the only feature that is directly encoded by the gene; all structural features are derived from the folded form of this sequence.